Protein AF-A0A1D2UKX7-F1 (afdb_monomer_lite)

Sequence (251 aa):
TTLWQLLSDAGIQLNSANRNDVLNRYVLATAPDGYRVVFSLGEINPDYGNKASLVAYAETVNGASVSLSDTDGPLRVTAPGDVRGGRYVSMLDRLEVRSSGSTLAGIGGGVSPTFSVSGAVERPVTLDLAALQAMPAVTQDVNGSIYTGVSLWTLLNTEAGIKTDPATTHNPMLSMYAVATGSDGYKTVVTLGEIHPNFGNKPAMIAYSVNGELLDRNGMARLVMPGDVRNGRFVSNLVGIEVMQAAGPTP

pLDDT: mean 95.88, std 5.9, range [57.62, 98.94]

Radius of gyration: 18.14 Å; chains: 1; bounding box: 44×41×51 Å

Foldseek 3Di:
DFPLVVVVVVPDDADPVADPQLQQKWKWWAAPVGAIFIDRSQCCPCQWVVFRWDWDQWDADPNDTDGDDPQQPRTKTAGPPWLDGSRIHRNTDDIDMDGNPDPDAAQQDWAAQWAWEEAQFPATDIDGLVNFVVDDWDWDDAPNKIFIGAFPLCCGCPVRNGHFDVPRHDVQQSQKWKWWAANNRHIGIDRSQCCPCRTVVFRKGWTQDIPPHGPPRQHRTWIAGHNINNRSRTHGNTHYMHMDGDDGDDD

Structure (mmCIF, N/CA/C/O backbone):
data_AF-A0A1D2UKX7-F1
#
_entry.id   AF-A0A1D2UKX7-F1
#
loop_
_atom_site.group_PDB
_atom_site.id
_atom_site.type_symbol
_atom_site.label_atom_id
_atom_site.label_alt_id
_atom_site.label_comp_id
_atom_site.label_asym_id
_atom_site.label_entity_id
_atom_site.label_seq_id
_atom_site.pdbx_PDB_ins_code
_atom_site.Cartn_x
_atom_site.Cartn_y
_atom_site.Cartn_z
_atom_site.occupancy
_atom_site.B_iso_or_equiv
_atom_site.auth_seq_id
_atom_site.auth_comp_id
_atom_site.auth_asym_id
_atom_site.auth_atom_id
_atom_site.pdbx_PDB_model_num
ATOM 1 N N . THR A 1 1 ? 5.964 1.720 -21.452 1.00 93.81 1 THR A N 1
ATOM 2 C CA . THR A 1 1 ? 4.513 1.669 -21.140 1.00 93.81 1 THR A CA 1
ATOM 3 C C . THR A 1 1 ? 4.324 1.735 -19.632 1.00 93.81 1 THR A C 1
ATOM 5 O O . THR A 1 1 ? 5.287 1.440 -18.924 1.00 93.81 1 THR A O 1
ATOM 8 N N . THR A 1 2 ? 3.158 2.137 -19.111 1.00 97.50 2 THR A N 1
ATOM 9 C CA . THR A 1 2 ? 2.919 2.026 -17.660 1.00 97.50 2 THR A CA 1
ATOM 10 C C . THR A 1 2 ? 2.775 0.557 -17.279 1.00 97.50 2 THR A C 1
ATOM 12 O O . THR A 1 2 ? 2.269 -0.254 -18.056 1.00 97.50 2 THR A O 1
ATOM 15 N N . LEU A 1 3 ? 3.235 0.207 -16.081 1.00 98.00 3 LEU A N 1
ATOM 16 C CA . LEU A 1 3 ? 3.114 -1.142 -15.543 1.00 98.00 3 LEU A CA 1
ATOM 17 C C . LEU A 1 3 ? 1.638 -1.545 -15.445 1.00 98.00 3 LEU A C 1
ATOM 19 O O . LEU A 1 3 ? 1.284 -2.655 -15.819 1.00 98.00 3 LEU A O 1
ATOM 23 N N . TRP A 1 4 ? 0.763 -0.622 -15.035 1.00 98.38 4 TRP A N 1
ATOM 24 C CA . TRP A 1 4 ? -0.679 -0.864 -15.015 1.00 98.38 4 TRP A CA 1
ATOM 25 C C . TRP A 1 4 ? -1.252 -1.194 -16.395 1.00 98.38 4 TRP A C 1
ATOM 27 O O . TRP A 1 4 ? -1.975 -2.181 -16.522 1.00 98.38 4 TRP A O 1
ATOM 37 N N . GLN A 1 5 ? -0.930 -0.395 -17.420 1.00 98.12 5 GLN A N 1
ATOM 38 C CA . GLN A 1 5 ? -1.439 -0.621 -18.774 1.00 98.12 5 GLN A CA 1
ATOM 39 C C . GLN A 1 5 ? -0.970 -1.975 -19.303 1.00 98.12 5 GLN A C 1
ATOM 41 O O . GLN A 1 5 ? -1.790 -2.764 -19.755 1.00 98.12 5 GLN A O 1
ATOM 46 N N . LEU A 1 6 ? 0.324 -2.281 -19.151 1.00 98.19 6 LEU A N 1
ATOM 47 C CA . LEU A 1 6 ? 0.892 -3.559 -19.577 1.00 98.19 6 LEU A CA 1
ATOM 48 C C . LEU A 1 6 ? 0.168 -4.755 -18.946 1.00 98.19 6 LEU A C 1
ATOM 50 O O . LEU A 1 6 ? -0.183 -5.703 -19.641 1.00 98.19 6 LEU A O 1
ATOM 54 N N . LEU A 1 7 ? -0.056 -4.716 -17.630 1.00 98.31 7 LEU A N 1
ATOM 55 C CA . LEU A 1 7 ? -0.733 -5.801 -16.921 1.00 98.31 7 LEU A CA 1
ATOM 56 C C . LEU A 1 7 ? -2.213 -5.894 -17.304 1.00 98.31 7 LEU A C 1
ATOM 58 O O . LEU A 1 7 ? -2.739 -6.997 -17.431 1.00 98.31 7 LEU A O 1
ATOM 62 N N . SER A 1 8 ? -2.875 -4.753 -17.498 1.00 97.81 8 SER A N 1
ATOM 63 C CA . SER A 1 8 ? -4.277 -4.695 -17.924 1.00 97.81 8 SER A CA 1
ATOM 64 C C . SER A 1 8 ? -4.461 -5.319 -19.305 1.00 97.81 8 SER A C 1
ATOM 66 O O . SER A 1 8 ? -5.342 -6.161 -19.471 1.00 97.81 8 SER A O 1
ATOM 68 N N . ASP A 1 9 ? -3.585 -4.983 -20.254 1.00 98.19 9 ASP A N 1
ATOM 69 C CA . ASP A 1 9 ? -3.582 -5.550 -21.607 1.00 98.19 9 ASP A CA 1
ATOM 70 C C . ASP A 1 9 ? -3.291 -7.057 -21.596 1.00 98.19 9 ASP A C 1
ATOM 72 O O . ASP A 1 9 ? -3.847 -7.806 -22.397 1.00 98.19 9 ASP A O 1
ATOM 76 N N . ALA A 1 10 ? -2.471 -7.523 -20.648 1.00 97.62 10 ALA A N 1
ATOM 77 C CA . ALA A 1 10 ? -2.200 -8.943 -20.431 1.00 97.62 10 ALA A CA 1
ATOM 78 C C . ALA A 1 10 ? -3.362 -9.709 -19.759 1.00 97.62 10 ALA A C 1
ATOM 80 O O . ALA A 1 10 ? -3.295 -10.932 -19.635 1.00 97.62 10 ALA A O 1
ATOM 81 N N . GLY A 1 11 ? -4.427 -9.024 -19.328 1.00 97.31 11 GLY A N 1
ATOM 82 C CA . GLY A 1 11 ? -5.617 -9.642 -18.747 1.00 97.31 11 GLY A CA 1
ATOM 83 C C . GLY A 1 11 ? -5.436 -10.061 -17.288 1.00 97.31 11 GLY A C 1
ATOM 84 O O . GLY A 1 11 ? -5.376 -11.252 -16.973 1.00 97.31 11 GLY A O 1
ATOM 85 N N . ILE A 1 12 ? -5.406 -9.081 -16.377 1.00 97.31 12 ILE A N 1
ATOM 86 C CA . ILE A 1 12 ? -5.371 -9.315 -14.923 1.00 97.31 12 ILE A CA 1
ATOM 87 C C . ILE A 1 12 ? -6.522 -10.242 -14.510 1.00 97.31 12 ILE A C 1
ATOM 89 O O . ILE A 1 12 ? -7.695 -9.883 -14.597 1.00 97.31 12 ILE A O 1
ATOM 93 N N . GLN A 1 13 ? -6.180 -11.424 -14.001 1.00 96.06 13 GLN A N 1
ATOM 94 C CA . GLN A 1 13 ? -7.158 -12.375 -13.480 1.00 96.06 13 GLN A CA 1
ATOM 95 C C . GLN A 1 13 ? -7.610 -11.934 -12.087 1.00 96.06 13 GLN A C 1
ATOM 97 O O . GLN A 1 13 ? -6.768 -11.740 -11.213 1.00 96.06 13 GLN A O 1
ATOM 102 N N . LEU A 1 14 ? -8.919 -11.791 -11.869 1.00 96.44 14 LEU A N 1
ATOM 103 C CA . LEU A 1 14 ? -9.516 -11.373 -10.595 1.00 96.44 14 LEU A CA 1
ATOM 104 C C . LEU A 1 14 ? -10.503 -12.427 -10.085 1.00 96.44 14 LEU A C 1
ATOM 106 O O . LEU A 1 14 ? -11.173 -13.095 -10.868 1.00 96.44 14 LEU A O 1
ATOM 110 N N . ASN A 1 15 ? -10.617 -12.554 -8.765 1.00 94.19 15 ASN A N 1
ATOM 111 C CA . ASN A 1 15 ? -11.625 -13.386 -8.121 1.00 94.19 15 ASN A CA 1
ATOM 112 C C . ASN A 1 15 ? -12.882 -12.552 -7.839 1.00 94.19 15 ASN A C 1
ATOM 114 O O . ASN A 1 15 ? -12.868 -11.676 -6.979 1.00 94.19 15 ASN A O 1
ATOM 118 N N . SER A 1 16 ? -13.979 -12.851 -8.532 1.00 94.00 16 SER A N 1
ATOM 119 C CA . SER A 1 16 ? -15.259 -12.146 -8.391 1.00 94.00 16 SER A CA 1
ATOM 120 C C . SER A 1 16 ? -15.949 -12.356 -7.039 1.00 94.00 16 SER A C 1
ATOM 122 O O . SER A 1 16 ? -16.804 -11.553 -6.674 1.00 94.00 16 SER A O 1
ATOM 124 N N . ALA A 1 17 ? -15.562 -13.382 -6.271 1.00 91.94 17 ALA A N 1
ATOM 125 C CA . ALA A 1 17 ? -16.037 -13.574 -4.900 1.00 91.94 17 ALA A CA 1
ATOM 126 C C . ALA A 1 17 ? -15.466 -12.526 -3.927 1.00 91.94 17 ALA A C 1
ATOM 128 O O . ALA A 1 17 ? -16.051 -12.276 -2.875 1.00 91.94 17 ALA A O 1
ATOM 129 N N . ASN A 1 18 ? -14.345 -11.893 -4.283 1.00 91.31 18 ASN A N 1
ATOM 130 C CA . ASN A 1 18 ? -13.703 -10.872 -3.471 1.00 91.31 18 ASN A CA 1
ATOM 131 C C . ASN A 1 18 ? -14.091 -9.480 -3.977 1.00 91.31 18 ASN A C 1
ATOM 133 O O . ASN A 1 18 ? -13.790 -9.086 -5.108 1.00 91.31 18 ASN A O 1
ATOM 137 N N . ARG A 1 19 ? -14.715 -8.684 -3.107 1.00 91.88 19 ARG A N 1
ATOM 138 C CA . ARG A 1 19 ? -15.008 -7.278 -3.398 1.00 91.88 19 ARG A CA 1
ATOM 139 C C . ARG A 1 19 ? -13.711 -6.521 -3.703 1.00 91.88 19 ARG A C 1
ATOM 141 O O . ARG A 1 19 ? -12.808 -6.495 -2.874 1.00 91.88 19 ARG A O 1
ATOM 148 N N . ASN A 1 20 ? -13.656 -5.868 -4.866 1.00 94.31 20 ASN A N 1
ATOM 149 C CA . ASN A 1 20 ? -12.481 -5.143 -5.369 1.00 94.31 20 ASN A CA 1
ATOM 150 C C . ASN A 1 20 ? -11.179 -5.960 -5.290 1.00 94.31 20 ASN A C 1
ATOM 152 O O . ASN A 1 20 ? -10.149 -5.426 -4.885 1.00 94.31 20 ASN A O 1
ATOM 156 N N . ASP A 1 21 ? -11.202 -7.231 -5.706 1.00 97.62 21 ASP A N 1
ATOM 157 C CA . ASP A 1 21 ? -10.053 -8.149 -5.610 1.00 97.62 21 ASP A CA 1
ATOM 158 C C . ASP A 1 21 ? -8.733 -7.588 -6.165 1.00 97.62 21 ASP A C 1
ATOM 160 O O . ASP A 1 21 ? -7.659 -7.963 -5.705 1.00 97.62 21 ASP A O 1
ATOM 164 N N . VAL A 1 22 ? -8.792 -6.642 -7.109 1.00 98.31 22 VAL A N 1
ATOM 165 C CA . VAL A 1 22 ? -7.614 -5.913 -7.602 1.00 98.31 22 VAL A CA 1
ATOM 166 C C . VAL A 1 22 ? -6.805 -5.273 -6.466 1.00 98.31 22 VAL A C 1
ATOM 168 O O . VAL A 1 22 ? -5.583 -5.291 -6.504 1.00 98.31 22 VAL A O 1
ATOM 171 N N . LEU A 1 23 ? -7.449 -4.763 -5.416 1.00 98.56 23 LEU A N 1
ATOM 172 C CA . LEU A 1 23 ? -6.771 -4.148 -4.274 1.00 98.56 23 LEU A CA 1
ATOM 173 C C . LEU A 1 23 ? -6.140 -5.179 -3.333 1.00 98.56 23 LEU A C 1
ATOM 175 O O . LEU A 1 23 ? -5.223 -4.838 -2.592 1.00 98.56 23 LEU A O 1
ATOM 179 N N . ASN A 1 24 ? -6.558 -6.442 -3.414 1.00 98.19 24 ASN A N 1
ATOM 180 C CA . ASN A 1 24 ? -5.968 -7.567 -2.691 1.00 98.19 24 ASN A CA 1
ATOM 181 C C . ASN A 1 24 ? -4.838 -8.261 -3.485 1.00 98.19 24 ASN A C 1
ATOM 183 O O . ASN A 1 24 ? -4.449 -9.393 -3.181 1.00 98.19 24 ASN A O 1
ATOM 187 N N . ARG A 1 25 ? -4.317 -7.609 -4.530 1.00 98.56 25 ARG A N 1
ATOM 188 C CA . ARG A 1 25 ? -3.296 -8.158 -5.425 1.00 98.56 25 ARG A CA 1
ATOM 189 C C . ARG A 1 25 ? -2.074 -7.265 -5.532 1.00 98.56 25 ARG A C 1
ATOM 191 O O . ARG A 1 25 ? -2.132 -6.046 -5.359 1.00 98.56 25 ARG A O 1
ATOM 198 N N . TYR A 1 26 ? -0.966 -7.896 -5.880 1.00 98.69 26 TYR A N 1
ATOM 199 C CA . TYR A 1 26 ? 0.289 -7.237 -6.203 1.00 98.69 26 TYR A CA 1
ATOM 200 C C . TYR A 1 26 ? 0.886 -7.838 -7.474 1.00 98.69 26 TYR A C 1
ATOM 202 O O . TYR A 1 26 ? 0.540 -8.951 -7.870 1.00 98.69 26 TYR A O 1
ATOM 210 N N . VAL A 1 27 ? 1.787 -7.096 -8.107 1.00 98.56 27 VAL A N 1
ATOM 211 C CA . VAL A 1 27 ? 2.700 -7.614 -9.124 1.00 98.56 27 VAL A CA 1
ATOM 212 C C . VAL A 1 27 ? 4.088 -7.765 -8.509 1.00 98.56 27 VAL A C 1
ATOM 214 O O . VAL A 1 27 ? 4.586 -6.841 -7.865 1.00 98.56 27 VAL A O 1
ATOM 217 N N . LEU A 1 28 ? 4.690 -8.938 -8.685 1.00 97.94 28 LEU A N 1
ATOM 218 C CA . LEU A 1 28 ? 6.087 -9.217 -8.377 1.00 97.94 28 LEU A CA 1
ATOM 219 C C . LEU A 1 28 ? 6.916 -9.021 -9.646 1.00 97.94 28 LEU A C 1
ATOM 221 O O . LEU A 1 28 ? 6.705 -9.726 -10.631 1.00 97.94 28 LEU A O 1
ATOM 225 N N . ALA A 1 29 ? 7.856 -8.083 -9.606 1.00 97.75 29 ALA A N 1
ATOM 226 C CA . ALA A 1 29 ? 8.884 -7.913 -10.622 1.00 97.75 29 ALA A CA 1
ATOM 227 C C . ALA A 1 29 ? 10.167 -8.616 -10.174 1.00 97.75 29 ALA A C 1
ATOM 229 O O . ALA A 1 29 ? 10.598 -8.423 -9.034 1.00 97.75 29 ALA A O 1
ATOM 230 N N . THR A 1 30 ? 10.752 -9.426 -11.057 1.00 96.25 30 THR A N 1
ATOM 231 C CA . THR A 1 30 ? 11.970 -10.202 -10.781 1.00 96.25 30 THR A CA 1
ATOM 232 C C . THR A 1 30 ? 13.036 -9.947 -11.844 1.00 96.25 30 THR A C 1
ATOM 234 O O . THR A 1 30 ? 12.714 -9.699 -13.008 1.00 96.25 30 THR A O 1
ATOM 237 N N . ALA A 1 31 ? 14.293 -9.975 -11.410 1.00 95.06 31 ALA A N 1
ATOM 238 C CA . ALA A 1 31 ? 15.470 -10.006 -12.265 1.00 95.06 31 ALA A CA 1
ATOM 239 C C . ALA A 1 31 ? 16.228 -11.345 -12.108 1.00 95.06 31 ALA A C 1
ATOM 241 O O . ALA A 1 31 ? 16.111 -11.998 -11.061 1.00 95.06 31 ALA A O 1
ATOM 242 N N . PRO A 1 32 ? 17.047 -11.745 -13.100 1.00 92.81 32 PRO A N 1
ATOM 243 C CA . PRO A 1 32 ? 17.830 -12.983 -13.068 1.00 92.81 32 PRO A CA 1
ATOM 244 C C . PRO A 1 32 ? 18.799 -13.112 -11.887 1.00 92.81 32 PRO A C 1
ATOM 246 O O . PRO A 1 32 ? 19.125 -14.224 -11.478 1.00 92.81 32 PRO A O 1
ATOM 249 N N . ASP A 1 33 ? 19.256 -11.992 -11.322 1.00 90.50 33 ASP A N 1
ATOM 250 C CA . ASP A 1 33 ? 20.125 -11.952 -10.138 1.00 90.50 33 ASP A CA 1
ATOM 251 C C . ASP A 1 33 ? 19.370 -12.206 -8.816 1.00 90.50 33 ASP A C 1
ATOM 253 O O . ASP A 1 33 ? 19.960 -12.198 -7.735 1.00 90.50 33 ASP A O 1
ATOM 257 N N . GLY A 1 34 ? 18.059 -12.448 -8.893 1.00 89.31 34 GLY A N 1
ATOM 258 C CA . GLY A 1 34 ? 17.190 -12.673 -7.748 1.00 89.31 34 GLY A CA 1
ATOM 259 C C . GLY A 1 34 ? 16.644 -11.394 -7.116 1.00 89.31 34 GLY A C 1
ATOM 260 O O . GLY A 1 34 ? 15.934 -11.498 -6.111 1.00 89.31 34 GLY A O 1
ATOM 261 N N . TYR A 1 35 ? 16.917 -10.209 -7.676 1.00 93.44 35 TYR A N 1
ATOM 262 C CA . TYR A 1 35 ? 16.321 -8.962 -7.207 1.00 93.44 35 TYR A CA 1
ATOM 263 C C . TYR A 1 35 ? 14.807 -8.964 -7.414 1.00 93.44 35 TYR A C 1
ATOM 265 O O . TYR A 1 35 ? 14.303 -9.361 -8.467 1.00 93.44 35 TYR A O 1
ATOM 273 N N . ARG A 1 36 ? 14.069 -8.537 -6.385 1.00 94.19 36 ARG A N 1
ATOM 274 C CA . ARG A 1 36 ? 12.606 -8.629 -6.340 1.00 94.19 36 ARG A CA 1
ATOM 275 C C . ARG A 1 36 ? 11.995 -7.366 -5.773 1.00 94.19 36 ARG A C 1
ATOM 277 O O . ARG A 1 36 ? 12.364 -6.919 -4.688 1.00 94.19 36 ARG A O 1
ATOM 284 N N . VAL A 1 37 ? 10.995 -6.846 -6.474 1.00 97.25 37 VAL A N 1
ATOM 285 C CA . VAL A 1 37 ? 10.216 -5.689 -6.029 1.00 97.25 37 VAL A CA 1
ATOM 286 C C . VAL A 1 37 ? 8.737 -5.977 -6.227 1.00 97.25 37 VAL A C 1
ATOM 288 O O . VAL A 1 37 ? 8.327 -6.451 -7.287 1.00 97.25 37 VAL A O 1
ATOM 291 N N . VAL A 1 38 ? 7.925 -5.671 -5.217 1.00 97.94 38 VAL A N 1
ATOM 292 C CA . VAL A 1 38 ? 6.466 -5.718 -5.331 1.00 97.94 38 VAL A CA 1
ATOM 293 C C . VAL A 1 38 ? 5.873 -4.327 -5.535 1.00 97.94 38 VAL A C 1
ATOM 295 O O . VAL A 1 38 ? 6.317 -3.332 -4.956 1.00 97.94 38 VAL A O 1
ATOM 298 N N . PHE A 1 39 ? 4.814 -4.274 -6.336 1.00 98.62 39 PHE A N 1
ATOM 299 C CA . PHE A 1 39 ? 3.915 -3.128 -6.454 1.00 98.62 39 PHE A CA 1
ATOM 300 C C . PHE A 1 39 ? 2.502 -3.628 -6.180 1.00 98.62 39 PHE A C 1
ATOM 302 O O . PHE A 1 39 ? 2.084 -4.629 -6.765 1.00 98.62 39 PHE A O 1
ATOM 309 N N . SER A 1 40 ? 1.750 -2.965 -5.301 1.00 98.69 40 SER A N 1
ATOM 310 C CA . SER A 1 40 ? 0.338 -3.322 -5.150 1.00 98.69 40 SER A CA 1
ATOM 311 C C . SER A 1 40 ? -0.385 -2.888 -6.420 1.00 98.69 40 SER A C 1
ATOM 313 O O . SER A 1 40 ? -0.068 -1.837 -6.983 1.00 98.69 40 SER A O 1
ATOM 315 N N . LEU A 1 41 ? -1.364 -3.662 -6.892 1.00 98.75 41 LEU A N 1
ATOM 316 C CA . LEU A 1 41 ? -2.143 -3.202 -8.042 1.00 98.75 41 LEU A CA 1
ATOM 317 C C . LEU A 1 41 ? -2.904 -1.919 -7.690 1.00 98.75 41 LEU A C 1
ATOM 319 O O . LEU A 1 41 ? -3.060 -1.059 -8.545 1.00 98.75 41 LEU A O 1
ATOM 323 N N . GLY A 1 42 ? -3.304 -1.745 -6.427 1.00 98.50 42 GLY A N 1
ATOM 324 C CA . GLY A 1 42 ? -3.892 -0.498 -5.942 1.00 98.50 42 GLY A CA 1
ATOM 325 C C . GLY A 1 42 ? -2.958 0.715 -6.002 1.00 98.50 42 GLY A C 1
ATOM 326 O O . GLY A 1 42 ? -3.429 1.821 -6.227 1.00 98.50 42 GLY A O 1
ATOM 327 N N . GLU A 1 43 ? -1.645 0.541 -5.856 1.00 98.38 43 GLU A N 1
ATOM 328 C CA . GLU A 1 43 ? -0.675 1.635 -5.989 1.00 98.38 43 GLU A CA 1
ATOM 329 C C . GLU A 1 43 ? -0.576 2.128 -7.437 1.00 98.38 43 GLU A C 1
ATOM 331 O O . GLU A 1 43 ? -0.548 3.333 -7.676 1.00 98.38 43 GLU A O 1
ATOM 336 N N . ILE A 1 44 ? -0.527 1.210 -8.406 1.00 98.56 44 ILE A N 1
ATOM 337 C CA . ILE A 1 44 ? -0.291 1.539 -9.824 1.00 98.56 44 ILE A CA 1
ATOM 338 C C . ILE A 1 44 ? -1.579 1.768 -10.628 1.00 98.56 44 ILE A C 1
ATOM 340 O O . ILE A 1 44 ? -1.521 2.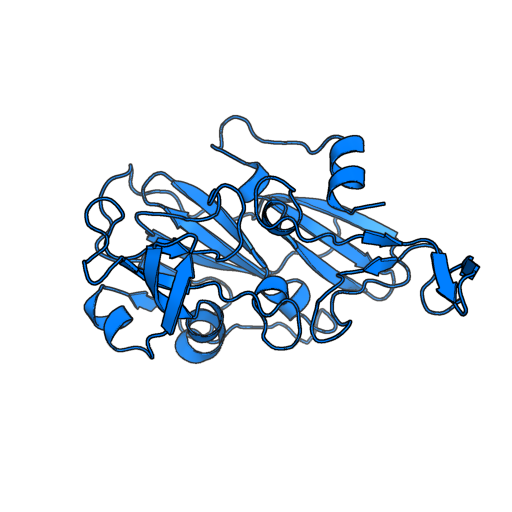285 -11.740 1.00 98.56 44 ILE A O 1
ATOM 344 N N . ASN A 1 45 ? -2.740 1.392 -10.091 1.00 98.50 45 ASN A N 1
ATOM 345 C CA . ASN A 1 45 ? -4.030 1.560 -10.755 1.00 98.50 45 ASN A CA 1
ATOM 346 C C . ASN A 1 45 ? -4.446 3.052 -10.811 1.00 98.50 45 ASN A C 1
ATOM 348 O O . ASN A 1 45 ? -4.452 3.711 -9.764 1.00 98.50 45 ASN A O 1
ATOM 352 N N . PRO A 1 46 ? -4.843 3.578 -11.991 1.00 97.88 46 PRO A N 1
ATOM 353 C CA . PRO A 1 46 ? -5.289 4.960 -12.183 1.00 97.88 46 PRO A CA 1
ATOM 354 C C . PRO A 1 46 ? -6.479 5.401 -11.328 1.00 97.88 46 PRO A C 1
ATOM 356 O O . PRO A 1 46 ? -6.608 6.583 -11.026 1.00 97.88 46 PRO A O 1
ATOM 359 N N . ASP A 1 47 ? -7.333 4.468 -10.911 1.00 97.81 47 ASP A N 1
ATOM 360 C CA . ASP A 1 47 ? -8.479 4.749 -10.043 1.00 97.81 47 ASP A CA 1
ATOM 361 C C . ASP A 1 47 ? -8.091 4.899 -8.561 1.00 97.81 47 ASP A C 1
ATOM 363 O O . ASP A 1 47 ? -8.918 5.301 -7.737 1.00 97.81 47 ASP A O 1
ATOM 367 N N . TYR A 1 48 ? -6.848 4.578 -8.198 1.00 97.94 48 TYR A N 1
ATOM 368 C CA . TYR A 1 48 ? -6.372 4.540 -6.816 1.00 97.94 48 TYR A CA 1
ATOM 369 C C . TYR A 1 48 ? -5.063 5.318 -6.669 1.00 97.94 48 TYR A C 1
ATOM 371 O O . TYR A 1 48 ? -5.084 6.538 -6.811 1.00 97.94 48 TYR A O 1
ATOM 379 N N . GLY A 1 49 ? -3.938 4.665 -6.367 1.00 97.25 49 GLY A N 1
ATOM 380 C CA . GLY A 1 49 ? -2.668 5.347 -6.116 1.00 97.25 49 GLY A CA 1
ATOM 381 C C . GLY A 1 49 ? -2.087 6.051 -7.345 1.00 97.25 49 GLY A C 1
ATOM 382 O O . GLY A 1 49 ? -1.258 6.950 -7.178 1.00 97.25 49 GLY A O 1
ATOM 383 N N . ASN A 1 50 ? -2.520 5.650 -8.552 1.00 97.31 50 ASN A N 1
ATOM 384 C CA . ASN A 1 50 ? -2.119 6.191 -9.853 1.00 97.31 50 ASN A CA 1
ATOM 385 C C . ASN A 1 50 ? -0.600 6.419 -9.979 1.00 97.31 50 ASN A C 1
ATOM 387 O O . ASN A 1 50 ? -0.131 7.369 -10.613 1.00 97.31 50 ASN A O 1
ATOM 391 N N . LYS A 1 51 ? 0.205 5.567 -9.333 1.00 96.50 51 LYS A N 1
ATOM 392 C CA . LYS A 1 51 ? 1.658 5.627 -9.434 1.00 96.50 51 LYS A CA 1
ATOM 393 C C . LYS A 1 51 ? 2.038 5.170 -10.833 1.00 96.50 51 LYS A C 1
ATOM 395 O O . LYS A 1 51 ? 1.873 4.002 -11.180 1.00 96.50 51 LYS A O 1
ATOM 400 N N . ALA A 1 52 ? 2.590 6.086 -11.620 1.00 95.25 52 ALA A N 1
ATOM 401 C CA . ALA A 1 52 ? 3.008 5.837 -12.995 1.00 95.25 52 ALA A CA 1
ATOM 402 C C . ALA A 1 52 ? 4.308 5.011 -13.085 1.00 95.25 52 ALA A C 1
ATOM 404 O O . ALA A 1 52 ? 5.228 5.372 -13.817 1.00 95.25 52 ALA A O 1
ATOM 405 N N . SER A 1 53 ? 4.407 3.909 -12.333 1.00 97.81 53 SER A N 1
ATOM 406 C CA . SER A 1 53 ? 5.477 2.927 -12.508 1.00 97.81 53 SER A CA 1
ATOM 407 C C . SER A 1 53 ? 5.439 2.389 -13.937 1.00 97.81 53 SER A C 1
ATOM 409 O O . SER A 1 53 ? 4.366 2.200 -14.515 1.00 97.81 53 SER A O 1
ATOM 411 N N . LEU A 1 54 ? 6.609 2.161 -14.523 1.00 97.31 54 LEU A N 1
ATOM 412 C CA . LEU A 1 54 ? 6.788 1.860 -15.940 1.00 97.31 54 LEU A CA 1
ATOM 413 C C . LEU A 1 54 ? 7.487 0.520 -16.127 1.00 97.31 54 LEU A C 1
ATOM 415 O O . LEU A 1 54 ? 8.307 0.130 -15.301 1.00 97.31 54 LEU A O 1
ATOM 419 N N . VAL A 1 55 ? 7.240 -0.101 -17.278 1.00 98.00 55 VAL A N 1
ATOM 420 C CA . VAL A 1 55 ? 8.227 -0.972 -17.921 1.00 98.00 55 VAL A CA 1
ATOM 421 C C . VAL A 1 55 ? 8.891 -0.152 -19.023 1.00 98.00 55 VAL A C 1
ATOM 423 O O . VAL A 1 55 ? 8.243 0.234 -20.009 1.00 98.00 55 VAL A O 1
ATOM 426 N N . ALA A 1 56 ? 10.157 0.186 -18.793 1.00 97.25 56 ALA A N 1
ATOM 427 C CA . ALA A 1 56 ? 10.996 0.978 -19.678 1.00 97.25 56 ALA A CA 1
ATOM 428 C C . ALA A 1 56 ? 11.844 0.062 -20.568 1.00 97.25 56 ALA A C 1
ATOM 430 O O . ALA A 1 56 ? 12.358 -0.944 -20.093 1.00 97.25 56 ALA A O 1
ATOM 431 N N . TYR A 1 57 ? 11.992 0.441 -21.838 1.00 96.38 57 TYR A N 1
ATOM 432 C CA . TYR A 1 57 ? 12.910 -0.172 -22.814 1.00 96.38 57 TYR A CA 1
ATOM 433 C C . TYR A 1 57 ? 13.917 0.846 -23.381 1.00 96.38 57 TYR A C 1
ATOM 435 O O . TYR A 1 57 ? 14.816 0.503 -24.142 1.00 96.38 57 TYR A O 1
ATOM 443 N N . ALA A 1 58 ? 13.739 2.120 -23.033 1.00 95.94 58 ALA A N 1
ATOM 444 C CA . ALA A 1 58 ? 14.550 3.241 -23.469 1.00 95.94 58 ALA A CA 1
ATOM 445 C C . ALA A 1 58 ? 14.487 4.348 -22.409 1.00 95.94 58 ALA A C 1
ATOM 447 O O . ALA A 1 58 ? 13.536 4.412 -21.620 1.00 95.94 58 ALA A O 1
ATOM 448 N N . GLU A 1 59 ? 15.473 5.233 -22.421 1.00 94.00 59 GLU A N 1
ATOM 449 C CA . GLU A 1 59 ? 15.534 6.437 -21.599 1.00 94.00 59 GLU A CA 1
ATOM 450 C C . GLU A 1 59 ? 15.852 7.669 -22.449 1.00 94.00 59 GLU A C 1
ATOM 452 O O . GLU A 1 59 ? 16.306 7.564 -23.589 1.00 94.00 59 GLU A O 1
ATOM 457 N N . THR A 1 60 ? 15.559 8.854 -21.915 1.00 93.56 60 THR A N 1
ATOM 458 C CA . THR A 1 60 ? 15.858 10.111 -22.605 1.00 93.56 60 THR A CA 1
ATOM 459 C C . THR A 1 60 ? 17.206 10.636 -22.138 1.00 93.56 60 THR A C 1
ATOM 461 O O . THR A 1 60 ? 17.340 11.068 -20.995 1.00 93.56 60 THR A O 1
ATOM 464 N N . VAL A 1 61 ? 18.181 10.672 -23.042 1.00 93.50 61 VAL A N 1
ATOM 465 C CA . VAL A 1 61 ? 19.511 11.243 -22.809 1.00 93.50 61 VAL A CA 1
ATOM 466 C C . VAL A 1 61 ? 19.713 12.390 -23.788 1.00 93.50 61 VAL A C 1
ATOM 468 O O . VAL A 1 61 ? 19.577 12.219 -24.996 1.00 93.50 61 VAL A O 1
ATOM 471 N N . ASN A 1 62 ? 20.002 13.587 -23.270 1.00 93.38 62 ASN A N 1
ATOM 472 C CA . ASN A 1 62 ? 20.180 14.804 -24.074 1.00 93.38 62 ASN A CA 1
ATOM 473 C C . 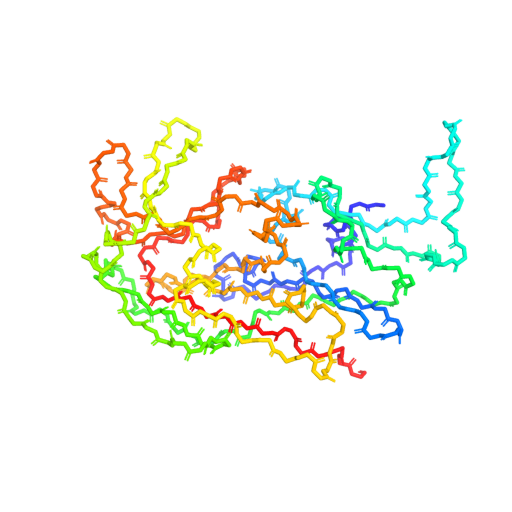ASN A 1 62 ? 19.016 15.077 -25.053 1.00 93.38 62 ASN A C 1
ATOM 475 O O . ASN A 1 62 ? 19.227 15.513 -26.181 1.00 93.38 62 ASN A O 1
ATOM 479 N N . GLY A 1 63 ? 17.780 14.794 -24.629 1.00 93.69 63 GLY A N 1
ATOM 480 C CA . GLY A 1 63 ? 16.571 14.998 -25.437 1.00 93.69 63 GLY A CA 1
ATOM 481 C C . GLY A 1 63 ? 16.305 13.926 -26.501 1.00 93.69 63 GLY A C 1
ATOM 482 O O . GLY A 1 63 ? 15.261 13.976 -27.146 1.00 93.69 63 GLY A O 1
ATOM 483 N N . ALA A 1 64 ? 17.192 12.941 -26.663 1.00 94.75 64 ALA A N 1
ATOM 484 C CA . ALA A 1 64 ? 16.999 11.805 -27.557 1.00 94.75 64 ALA A CA 1
ATOM 485 C C . ALA A 1 64 ? 16.575 10.556 -26.776 1.00 94.75 64 ALA A C 1
ATOM 487 O O . ALA A 1 64 ? 17.074 10.305 -25.680 1.00 94.75 64 ALA A O 1
ATOM 488 N N . SER A 1 65 ? 15.673 9.758 -27.352 1.00 96.31 65 SER A N 1
ATOM 489 C CA . SER A 1 65 ? 15.356 8.429 -26.823 1.00 96.31 65 SER A CA 1
ATOM 490 C C . SER A 1 65 ? 16.457 7.455 -27.234 1.00 96.31 65 SER A C 1
ATOM 492 O O . SER A 1 65 ? 16.717 7.277 -28.424 1.00 96.31 65 SER A O 1
ATOM 494 N N . VAL A 1 66 ? 17.106 6.849 -26.247 1.00 96.75 66 VAL A N 1
ATOM 495 C CA . VAL A 1 66 ? 18.166 5.854 -26.421 1.00 96.75 66 VAL A CA 1
ATOM 496 C C . VAL A 1 66 ? 17.783 4.574 -25.691 1.00 96.75 66 VAL A C 1
ATOM 498 O O . VAL A 1 66 ? 17.056 4.622 -24.699 1.00 96.75 66 VAL A O 1
ATOM 501 N N . SER A 1 67 ? 18.252 3.426 -26.176 1.00 97.06 67 SER A N 1
ATOM 502 C CA . SER A 1 67 ? 18.096 2.160 -25.453 1.00 97.06 67 SER A CA 1
ATOM 503 C C . SER A 1 67 ? 18.689 2.259 -24.050 1.00 97.06 67 SER A C 1
ATOM 505 O O . SER A 1 67 ? 19.631 3.018 -23.819 1.00 97.06 67 SER A O 1
ATOM 507 N N . LEU A 1 68 ? 18.144 1.471 -23.125 1.00 96.81 68 LEU A N 1
ATOM 508 C CA . LEU A 1 68 ? 18.737 1.318 -21.799 1.00 96.81 68 LEU A CA 1
ATOM 509 C C . LEU A 1 68 ? 20.171 0.774 -21.898 1.00 96.81 68 LEU A C 1
ATOM 511 O O . LEU A 1 68 ? 20.527 0.096 -22.864 1.00 96.81 68 LEU A O 1
ATOM 515 N N . SER A 1 69 ? 20.984 1.086 -20.889 1.00 95.56 69 SER A N 1
ATOM 516 C CA . SER A 1 69 ? 22.364 0.607 -20.797 1.00 95.56 69 SER A CA 1
ATOM 517 C C . SER A 1 69 ? 22.449 -0.922 -20.705 1.00 95.56 69 SER A C 1
ATOM 519 O O . SER A 1 69 ? 21.514 -1.578 -20.244 1.00 95.56 69 SER A O 1
ATOM 521 N N . ASP A 1 70 ? 23.611 -1.490 -21.040 1.00 95.25 70 ASP A N 1
ATOM 522 C CA . ASP A 1 70 ? 23.862 -2.932 -20.893 1.00 95.25 70 ASP A CA 1
ATOM 523 C C . ASP A 1 70 ? 23.698 -3.424 -19.447 1.00 95.25 70 ASP A C 1
ATOM 525 O O . ASP A 1 70 ? 23.384 -4.587 -19.237 1.00 95.25 70 ASP A O 1
ATOM 529 N N . THR A 1 71 ? 23.871 -2.556 -18.445 1.00 94.50 71 THR A N 1
ATOM 530 C CA . THR A 1 71 ? 23.619 -2.880 -17.029 1.00 94.50 71 THR A CA 1
ATOM 531 C C . THR A 1 71 ? 22.125 -2.972 -16.723 1.00 94.50 71 THR A C 1
ATOM 533 O O . THR A 1 71 ? 21.697 -3.794 -15.916 1.00 94.50 71 THR A O 1
ATOM 536 N N . ASP A 1 72 ? 21.318 -2.121 -17.356 1.00 95.31 72 ASP A N 1
ATOM 537 C CA . ASP A 1 72 ? 19.871 -2.085 -17.157 1.00 95.31 72 ASP A CA 1
ATOM 538 C C . ASP A 1 72 ? 19.126 -3.138 -17.975 1.00 95.31 72 ASP A C 1
ATOM 540 O O . ASP A 1 72 ? 18.012 -3.519 -17.611 1.00 95.31 72 ASP A O 1
ATOM 544 N N . GLY A 1 73 ? 19.745 -3.625 -19.048 1.00 96.25 73 GLY A N 1
ATOM 545 C CA . GLY A 1 73 ? 19.175 -4.636 -19.920 1.00 96.25 73 GLY A CA 1
ATOM 546 C C . GLY A 1 73 ? 18.059 -4.107 -20.823 1.00 96.25 73 GLY A C 1
ATOM 547 O O . GLY A 1 73 ? 17.750 -2.916 -20.836 1.00 96.25 73 GLY A O 1
ATOM 548 N N . PRO A 1 74 ? 17.416 -4.995 -21.598 1.00 96.88 74 PRO A N 1
ATOM 549 C CA . PRO A 1 74 ? 16.421 -4.595 -22.593 1.00 96.88 74 PRO A CA 1
ATOM 550 C C . PRO A 1 74 ? 15.127 -4.053 -21.975 1.00 96.88 74 PRO A C 1
ATOM 552 O O . PRO A 1 74 ? 14.395 -3.316 -22.635 1.00 96.88 74 PRO A O 1
ATOM 555 N N . LEU A 1 75 ? 14.824 -4.434 -20.731 1.00 98.12 75 LEU A N 1
ATOM 556 C CA . LEU A 1 75 ? 13.639 -4.011 -19.998 1.00 98.12 75 LEU A CA 1
ATOM 557 C C . LEU A 1 75 ? 13.992 -3.734 -18.539 1.00 98.12 75 LEU A C 1
ATOM 559 O O . LEU A 1 75 ? 14.717 -4.499 -17.905 1.00 98.12 75 LEU A O 1
ATOM 563 N N . ARG A 1 76 ? 13.400 -2.674 -17.989 1.00 97.88 76 ARG A N 1
ATOM 564 C CA . ARG A 1 76 ? 13.518 -2.314 -16.576 1.00 97.88 76 ARG A CA 1
ATOM 565 C C . ARG A 1 76 ? 12.173 -1.876 -16.012 1.00 97.88 76 ARG A C 1
ATOM 567 O O . ARG A 1 76 ? 11.511 -1.016 -16.598 1.00 97.88 76 ARG A O 1
ATOM 574 N N . VAL A 1 77 ? 11.781 -2.392 -14.844 1.00 97.94 77 VAL A N 1
ATOM 575 C CA . VAL A 1 77 ? 10.717 -1.729 -14.065 1.00 97.94 77 VAL A CA 1
ATOM 576 C C . VAL A 1 77 ? 11.290 -0.465 -13.447 1.00 97.94 77 VAL A C 1
ATOM 578 O O . VAL A 1 77 ? 12.376 -0.493 -12.882 1.00 97.94 77 VAL A O 1
ATOM 581 N N . THR A 1 78 ? 10.581 0.652 -13.538 1.00 96.25 78 THR A N 1
ATOM 582 C CA . THR A 1 78 ? 10.982 1.929 -12.933 1.00 96.25 78 THR A CA 1
ATOM 583 C C . THR A 1 78 ? 9.809 2.519 -12.161 1.00 96.25 78 THR A C 1
ATOM 585 O O . THR A 1 78 ? 8.664 2.402 -12.591 1.00 96.25 78 THR A O 1
ATOM 588 N N . ALA A 1 79 ? 10.091 3.171 -11.035 1.00 96.75 79 ALA A N 1
ATOM 589 C CA . ALA A 1 79 ? 9.103 3.808 -10.166 1.00 96.75 79 ALA A CA 1
ATOM 590 C C . ALA A 1 79 ? 9.377 5.323 -10.064 1.00 96.75 79 ALA A C 1
ATOM 592 O O . ALA A 1 79 ? 10.022 5.769 -9.113 1.00 96.75 79 ALA A O 1
ATOM 593 N N . PRO A 1 80 ? 8.938 6.133 -11.048 1.00 95.00 80 PRO A N 1
ATOM 594 C CA . PRO A 1 80 ? 9.191 7.571 -11.048 1.00 95.00 80 PRO A CA 1
ATOM 595 C C . PRO A 1 80 ? 8.658 8.256 -9.787 1.00 95.00 80 PRO A C 1
ATOM 597 O O . PRO A 1 80 ? 7.550 7.965 -9.341 1.00 95.00 80 PRO A O 1
ATOM 600 N N . GLY A 1 81 ? 9.433 9.189 -9.234 1.00 94.12 81 GLY A N 1
ATOM 601 C CA . GLY A 1 81 ? 9.077 9.930 -8.020 1.00 94.12 81 GLY A CA 1
ATOM 602 C C . GLY A 1 81 ? 9.459 9.243 -6.706 1.00 94.12 81 GLY A C 1
ATOM 603 O O . GLY A 1 81 ? 9.253 9.836 -5.652 1.00 94.12 81 GLY A O 1
ATOM 604 N N . ASP A 1 82 ? 10.027 8.034 -6.742 1.00 96.75 82 ASP A N 1
ATOM 605 C CA . ASP A 1 82 ? 10.673 7.465 -5.557 1.00 96.75 82 ASP A CA 1
ATOM 606 C C . ASP A 1 82 ? 11.920 8.274 -5.166 1.00 96.75 82 ASP A C 1
ATOM 608 O O . ASP A 1 82 ? 12.669 8.743 -6.023 1.00 96.75 82 ASP A O 1
ATOM 612 N N . VAL A 1 83 ? 12.175 8.387 -3.859 1.00 97.00 83 VAL A N 1
ATOM 613 C CA . VAL A 1 83 ? 13.321 9.137 -3.308 1.00 97.00 83 VAL A CA 1
ATOM 614 C C . VAL A 1 83 ? 14.660 8.522 -3.732 1.00 97.00 83 VAL A C 1
ATOM 616 O O . VAL A 1 83 ? 15.635 9.235 -3.968 1.00 97.00 83 VAL A O 1
ATOM 619 N N . ARG A 1 84 ? 14.723 7.191 -3.838 1.00 94.69 84 ARG A N 1
ATOM 620 C CA . ARG A 1 84 ? 15.868 6.440 -4.366 1.00 94.69 84 ARG A CA 1
ATOM 621 C C . ARG A 1 84 ? 15.387 5.405 -5.374 1.00 94.69 84 ARG A C 1
ATOM 623 O O . ARG A 1 84 ? 14.342 4.791 -5.178 1.00 94.69 84 ARG A O 1
ATOM 630 N N . GLY A 1 85 ? 16.210 5.117 -6.382 1.00 90.75 85 GLY A N 1
ATOM 631 C CA . GLY A 1 85 ? 15.925 4.133 -7.438 1.00 90.75 85 GLY A CA 1
ATOM 632 C C . GLY A 1 85 ? 15.947 2.660 -7.005 1.00 90.75 85 GLY A C 1
ATOM 633 O O . GLY A 1 85 ? 16.208 1.794 -7.827 1.00 90.75 85 GLY A O 1
ATOM 634 N N . GLY A 1 86 ? 15.703 2.344 -5.727 1.00 90.81 86 GLY A N 1
ATOM 635 C CA . GLY A 1 86 ? 15.735 0.959 -5.242 1.00 90.81 86 GLY A CA 1
ATOM 636 C C . GLY A 1 86 ? 14.592 0.106 -5.789 1.00 90.81 86 GLY A C 1
ATOM 637 O O . GLY A 1 86 ? 14.746 -1.097 -5.940 1.00 90.81 86 GLY A O 1
ATOM 638 N N . ARG A 1 87 ? 13.457 0.703 -6.159 1.00 95.81 87 ARG A N 1
ATOM 639 C CA . ARG A 1 87 ? 12.324 -0.026 -6.756 1.00 95.81 87 ARG A CA 1
ATOM 640 C C . ARG A 1 87 ? 12.486 -0.263 -8.258 1.00 95.81 87 ARG A C 1
ATOM 642 O O . ARG A 1 87 ? 11.507 -0.561 -8.939 1.00 95.81 87 ARG A O 1
ATOM 649 N N . TYR A 1 88 ? 13.699 -0.092 -8.785 1.00 95.31 88 TYR A N 1
ATOM 650 C CA . TYR A 1 88 ? 13.998 -0.354 -10.183 1.00 95.31 88 TYR A CA 1
ATOM 651 C C . TYR A 1 88 ? 14.482 -1.793 -10.326 1.00 95.31 88 TYR A C 1
ATOM 653 O O . TYR A 1 88 ? 15.339 -2.236 -9.567 1.00 95.31 88 TYR A O 1
ATOM 661 N N . VAL A 1 89 ? 13.916 -2.524 -11.281 1.00 96.88 89 VAL A N 1
ATOM 662 C CA . VAL A 1 89 ? 14.280 -3.922 -11.547 1.00 96.88 89 VAL A CA 1
ATOM 663 C C . VAL A 1 89 ? 14.914 -3.968 -12.922 1.00 96.88 89 VAL A C 1
ATOM 665 O O . VAL A 1 89 ? 14.202 -4.071 -13.921 1.00 96.88 89 VAL A O 1
ATOM 668 N N . SER A 1 90 ? 16.228 -3.759 -12.958 1.00 97.06 90 SER A N 1
ATOM 669 C CA . SER A 1 90 ? 17.064 -3.897 -14.153 1.00 97.06 90 SER A CA 1
ATOM 670 C C . SER A 1 90 ? 17.113 -5.358 -14.592 1.00 97.06 90 SER A C 1
ATOM 672 O O . SER A 1 90 ? 16.917 -6.250 -13.771 1.00 97.06 90 SER A O 1
ATOM 674 N N . MET A 1 91 ? 17.353 -5.606 -15.879 1.00 97.50 91 MET A N 1
ATOM 675 C CA . MET A 1 91 ? 17.299 -6.945 -16.471 1.00 97.50 91 MET A CA 1
ATOM 676 C C . MET A 1 91 ? 15.961 -7.643 -16.195 1.00 97.50 91 MET A C 1
ATOM 678 O O . MET A 1 91 ? 15.933 -8.835 -15.910 1.00 97.50 91 MET A O 1
ATOM 682 N N . LEU A 1 92 ? 14.848 -6.903 -16.245 1.00 97.75 92 LEU A N 1
ATOM 683 C CA . LEU A 1 92 ? 13.523 -7.444 -15.946 1.00 97.75 92 LEU A CA 1
ATOM 684 C C . LEU A 1 92 ? 13.236 -8.668 -16.824 1.00 97.75 92 LEU A C 1
ATOM 686 O O . LEU A 1 92 ? 13.131 -8.536 -18.045 1.00 97.75 92 LEU A O 1
ATOM 690 N N . ASP A 1 93 ? 13.043 -9.829 -16.201 1.00 95.06 93 ASP A N 1
ATOM 691 C CA . ASP A 1 93 ? 12.726 -11.075 -16.907 1.00 95.06 93 ASP A CA 1
ATOM 692 C C . ASP A 1 93 ? 11.290 -11.552 -16.652 1.00 95.06 93 ASP A C 1
ATOM 694 O O . ASP A 1 93 ? 10.722 -12.278 -17.471 1.00 95.06 93 ASP A O 1
ATOM 698 N N . ARG A 1 94 ? 10.675 -11.123 -15.539 1.00 96.00 94 ARG A N 1
ATOM 699 C CA . ARG A 1 94 ? 9.377 -11.641 -15.103 1.00 96.00 94 ARG A CA 1
ATOM 700 C C . ARG A 1 94 ? 8.531 -10.613 -14.366 1.00 96.00 94 ARG A C 1
ATOM 702 O O . ARG A 1 94 ? 9.004 -9.894 -13.484 1.00 96.00 94 ARG A O 1
ATOM 709 N N . LEU A 1 95 ? 7.240 -10.621 -14.695 1.00 97.94 95 LEU A N 1
ATOM 710 C CA . LEU A 1 95 ? 6.173 -9.941 -13.967 1.00 97.94 95 LEU A CA 1
ATOM 711 C C . LEU A 1 95 ? 5.082 -10.958 -13.631 1.00 97.94 95 LEU A C 1
ATOM 713 O O . LEU A 1 95 ? 4.520 -11.578 -14.530 1.00 97.94 95 LEU A O 1
ATOM 717 N N . GLU A 1 96 ? 4.755 -11.108 -12.351 1.00 97.50 96 GLU A N 1
ATOM 718 C CA . GLU A 1 96 ? 3.725 -12.044 -11.888 1.00 97.50 96 GLU A CA 1
ATOM 719 C C . GLU A 1 96 ? 2.677 -11.326 -11.047 1.00 97.50 96 GLU A C 1
ATOM 721 O O . GLU A 1 96 ? 2.991 -10.781 -9.989 1.00 97.50 96 GLU A O 1
ATOM 726 N N . VAL A 1 97 ? 1.415 -11.356 -11.479 1.00 98.19 97 VAL A N 1
ATOM 727 C CA . VAL A 1 97 ? 0.298 -10.855 -10.670 1.00 98.19 97 VAL A CA 1
ATOM 728 C C . VAL A 1 97 ? -0.182 -11.950 -9.728 1.00 98.19 97 VAL A C 1
ATOM 730 O O . VAL A 1 97 ? -0.568 -13.033 -10.164 1.00 98.19 97 VAL A O 1
ATOM 733 N N . ARG A 1 98 ? -0.203 -11.658 -8.429 1.00 97.38 98 ARG A N 1
ATOM 734 C CA . ARG A 1 98 ? -0.526 -12.620 -7.372 1.00 97.38 98 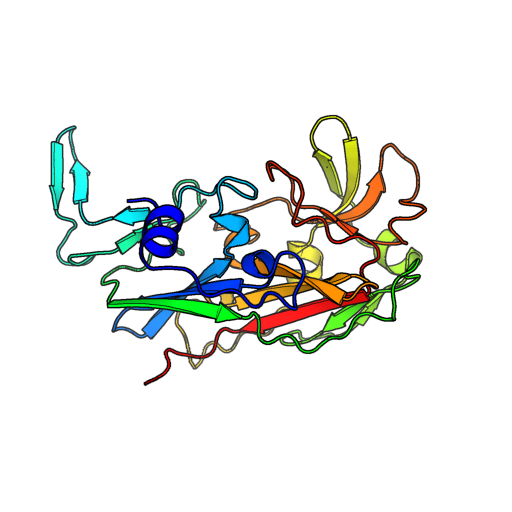ARG A CA 1
ATOM 735 C C . ARG A 1 98 ? -1.541 -12.044 -6.393 1.00 97.38 98 ARG A C 1
ATOM 737 O O . ARG A 1 98 ? -1.601 -10.833 -6.175 1.00 97.38 98 ARG A O 1
ATOM 744 N N . SER A 1 99 ? -2.337 -12.921 -5.786 1.00 96.69 99 SER A N 1
ATOM 745 C CA . SER A 1 99 ? -3.105 -12.574 -4.587 1.00 96.69 99 SER A CA 1
ATOM 746 C C . SER A 1 99 ? -2.162 -12.310 -3.418 1.00 96.69 99 SER A C 1
ATOM 748 O O . SER A 1 99 ? -1.102 -12.930 -3.336 1.00 96.69 99 SER A O 1
ATOM 750 N N . SER A 1 100 ? -2.591 -11.483 -2.467 1.00 96.88 100 SER A N 1
ATOM 751 C CA . SER A 1 100 ? -1.853 -11.232 -1.225 1.00 96.88 100 SER A CA 1
ATOM 752 C C . SER A 1 100 ? -1.546 -12.496 -0.412 1.00 96.88 100 SER A C 1
ATOM 754 O O . SER A 1 100 ? -0.603 -12.503 0.362 1.00 96.88 100 SER A O 1
ATOM 756 N N . GLY A 1 101 ? -2.340 -13.562 -0.557 1.00 96.12 101 GLY A N 1
ATOM 757 C CA . GLY A 1 101 ? -2.183 -14.795 0.222 1.00 96.12 101 GLY A CA 1
ATOM 758 C C . GLY A 1 101 ? -2.620 -14.677 1.688 1.00 96.12 101 GLY A C 1
ATOM 759 O O . GLY A 1 101 ? -2.553 -15.664 2.412 1.00 96.12 101 GLY A O 1
ATOM 760 N N . SER A 1 102 ? -3.089 -13.504 2.124 1.00 96.94 102 SER A N 1
ATOM 761 C CA . SER A 1 102 ? -3.637 -13.292 3.466 1.00 96.94 102 SER A CA 1
ATOM 762 C C . SER A 1 102 ? -4.915 -14.108 3.665 1.00 96.94 102 SER A C 1
ATOM 764 O O . SER A 1 102 ? -5.856 -14.022 2.869 1.00 96.94 102 SER A O 1
ATOM 766 N N . THR A 1 103 ? -4.962 -14.863 4.761 1.00 95.88 103 THR A N 1
ATOM 767 C CA . THR A 1 103 ? -6.112 -15.692 5.152 1.00 95.88 103 THR A CA 1
ATOM 768 C C . THR A 1 103 ? -6.935 -15.086 6.287 1.00 95.88 103 THR A C 1
ATOM 770 O O . THR A 1 103 ? -7.917 -15.697 6.702 1.00 95.88 103 THR A O 1
ATOM 773 N N . LEU A 1 104 ? -6.565 -13.908 6.807 1.00 97.12 104 LEU A N 1
ATOM 774 C CA . LEU A 1 104 ? -7.319 -13.242 7.871 1.00 97.12 104 LEU A CA 1
ATOM 775 C C . LEU A 1 104 ? -8.760 -12.973 7.422 1.00 97.12 104 LEU A C 1
ATOM 777 O O . LEU A 1 104 ? -8.995 -12.218 6.480 1.00 97.12 104 LEU A O 1
ATOM 781 N N . ALA A 1 105 ? -9.733 -13.591 8.078 1.00 94.94 105 ALA A N 1
ATOM 782 C CA . ALA A 1 105 ? -11.137 -13.368 7.768 1.00 94.94 105 ALA A CA 1
ATOM 783 C C . ALA A 1 105 ? -11.635 -12.042 8.365 1.00 94.94 105 ALA A C 1
ATOM 785 O O . ALA A 1 105 ? -11.100 -11.546 9.357 1.00 94.94 105 ALA A O 1
ATOM 786 N N . GLY A 1 106 ? -12.700 -11.494 7.778 1.00 95.06 106 GLY A N 1
ATOM 787 C CA . GLY A 1 106 ? -13.531 -10.520 8.480 1.00 95.06 106 GLY A CA 1
ATOM 788 C C . GLY A 1 106 ? -14.267 -11.172 9.656 1.00 95.06 106 GLY A C 1
ATOM 789 O O . GLY A 1 106 ? -14.350 -12.395 9.760 1.00 95.06 106 GLY A O 1
ATOM 790 N N . ILE A 1 107 ? -14.855 -10.348 10.515 1.00 95.81 107 ILE A N 1
ATOM 791 C CA . ILE A 1 107 ? -15.638 -10.775 11.687 1.00 95.81 107 ILE A CA 1
ATOM 792 C C . ILE A 1 107 ? -17.157 -10.703 11.444 1.00 95.81 107 ILE A C 1
ATOM 794 O O . ILE A 1 107 ? -17.939 -10.733 12.388 1.00 95.81 107 ILE A O 1
ATOM 798 N N . GLY A 1 108 ? -17.581 -10.601 10.179 1.00 94.06 108 GLY A N 1
ATOM 799 C CA . GLY A 1 108 ? -18.993 -10.485 9.786 1.00 94.06 108 GLY A CA 1
ATOM 800 C C . GLY A 1 108 ? -19.499 -9.044 9.635 1.00 94.06 108 GLY A C 1
ATOM 801 O O . GLY A 1 108 ? -20.701 -8.832 9.493 1.00 94.06 108 GLY A O 1
ATOM 802 N N . GLY A 1 109 ? -18.597 -8.059 9.625 1.00 95.38 109 GLY A N 1
ATOM 803 C CA . GLY A 1 109 ? -18.911 -6.633 9.540 1.00 95.38 109 GLY A CA 1
ATOM 804 C C . GLY A 1 109 ? -19.064 -5.955 10.905 1.00 95.38 109 GLY A C 1
ATOM 805 O O . GLY A 1 109 ? -18.764 -6.530 11.948 1.00 95.38 109 GLY A O 1
ATOM 806 N N . GLY A 1 110 ? -19.524 -4.701 10.891 1.00 96.50 110 GLY A N 1
ATOM 807 C CA . GLY A 1 110 ? -19.729 -3.896 12.100 1.00 96.50 110 GLY A CA 1
ATOM 808 C C . GLY A 1 110 ? -18.476 -3.171 12.600 1.00 96.50 110 GLY A C 1
ATOM 809 O O . GLY A 1 110 ? -17.409 -3.229 11.984 1.00 96.50 110 GLY A O 1
ATOM 810 N N . VAL A 1 111 ? -18.636 -2.448 13.710 1.00 97.50 111 VAL A N 1
ATOM 811 C CA . VAL A 1 111 ? -17.571 -1.654 14.337 1.00 97.50 111 VAL A CA 1
ATOM 812 C C . VAL A 1 111 ? -16.552 -2.570 15.008 1.00 97.50 111 VAL A C 1
ATOM 814 O O . VAL A 1 111 ? -16.914 -3.373 15.865 1.00 97.50 111 VAL A O 1
ATOM 817 N N . SER A 1 112 ? -15.276 -2.414 14.645 1.00 96.88 112 SER A N 1
ATOM 818 C CA . SER A 1 112 ? -14.176 -3.098 15.330 1.00 96.88 112 SER A CA 1
ATOM 819 C C . SER A 1 112 ? -13.611 -2.230 16.466 1.00 96.88 112 SER A C 1
ATOM 821 O O . SER A 1 112 ? -13.223 -1.084 16.200 1.00 96.88 112 SER A O 1
ATOM 823 N N . PRO A 1 113 ? -13.544 -2.734 17.717 1.00 96.81 113 PRO A N 1
ATOM 824 C CA . PRO A 1 113 ? -12.950 -2.016 18.847 1.00 96.81 113 PRO A CA 1
ATOM 825 C C . PRO A 1 113 ? -11.424 -2.175 18.926 1.00 96.81 113 PRO A C 1
ATOM 827 O O . PRO A 1 113 ? -10.775 -1.460 19.686 1.00 96.81 113 PRO A O 1
ATOM 830 N N . THR A 1 114 ? -10.853 -3.116 18.171 1.00 98.31 114 THR A N 1
ATOM 831 C CA . THR A 1 114 ? -9.420 -3.423 18.151 1.00 98.31 114 THR A CA 1
ATOM 832 C C . THR A 1 114 ? -8.967 -3.835 16.751 1.00 98.31 114 THR A C 1
ATOM 834 O O . THR A 1 114 ? -9.784 -4.176 15.897 1.00 98.31 114 THR A O 1
ATOM 837 N N . PHE A 1 115 ? -7.660 -3.836 16.502 1.00 98.81 115 PHE A N 1
ATOM 838 C CA . PHE A 1 115 ? -7.079 -4.533 15.353 1.00 98.81 115 PHE A CA 1
ATOM 839 C C . PHE A 1 115 ? -5.738 -5.165 15.723 1.00 98.81 115 PHE A C 1
ATOM 841 O O . PHE A 1 115 ? -5.049 -4.689 16.626 1.00 98.81 115 PHE A O 1
ATOM 848 N N . SER A 1 116 ? -5.348 -6.229 15.023 1.00 98.69 116 SER A N 1
ATOM 849 C CA . SER A 1 116 ? -4.049 -6.881 15.222 1.00 98.69 116 SER A CA 1
ATOM 850 C C . SER A 1 116 ? -3.013 -6.472 14.174 1.00 98.69 116 SER A C 1
ATOM 852 O O . SER A 1 116 ? -3.339 -6.396 12.994 1.00 98.69 116 SER A O 1
ATOM 854 N N . VAL A 1 117 ? -1.750 -6.321 14.562 1.00 98.88 117 VAL A N 1
ATOM 855 C CA . VAL A 1 117 ? -0.592 -6.330 13.654 1.00 98.88 117 VAL A CA 1
ATOM 856 C C . VAL A 1 117 ? 0.132 -7.664 13.816 1.00 98.88 117 VAL A C 1
ATOM 858 O O . VAL A 1 117 ? 0.484 -8.048 14.932 1.00 98.88 117 VAL A O 1
ATOM 861 N N . SER A 1 118 ? 0.336 -8.392 12.720 1.00 98.69 118 SER A N 1
ATOM 862 C CA . SER A 1 118 ? 0.897 -9.749 12.736 1.00 98.69 118 SER A CA 1
ATOM 863 C C . SER A 1 118 ? 1.697 -10.065 11.461 1.00 98.69 118 SER A C 1
ATOM 865 O O . SER A 1 118 ? 2.004 -9.178 10.662 1.00 98.69 118 SER A O 1
ATOM 867 N N . GLY A 1 119 ? 2.078 -11.335 11.282 1.00 97.69 119 GLY A N 1
ATOM 868 C CA . GLY A 1 119 ? 2.880 -11.799 10.150 1.00 97.69 119 GLY A CA 1
ATOM 869 C C . GLY A 1 119 ? 4.382 -11.655 10.401 1.00 97.69 119 GLY A C 1
ATOM 870 O O . GLY A 1 119 ? 4.872 -11.984 11.483 1.00 97.69 119 GLY A O 1
ATOM 871 N N . ALA A 1 120 ? 5.121 -11.178 9.400 1.00 96.94 120 ALA A N 1
ATOM 872 C CA . ALA A 1 120 ? 6.567 -10.964 9.432 1.00 96.94 120 ALA A CA 1
ATOM 873 C C . ALA A 1 120 ? 6.953 -9.727 10.268 1.00 96.94 120 ALA A C 1
ATOM 875 O O . ALA A 1 120 ? 7.542 -8.767 9.770 1.00 96.94 120 ALA A O 1
ATOM 876 N N . VAL A 1 121 ? 6.620 -9.762 11.558 1.00 98.06 121 VAL A N 1
ATOM 877 C CA . VAL A 1 121 ? 6.965 -8.739 12.553 1.00 98.06 121 VAL A CA 1
ATOM 878 C C . VAL A 1 121 ? 7.582 -9.363 13.807 1.00 98.06 121 VAL A C 1
ATOM 880 O O . VAL A 1 121 ? 7.345 -10.530 14.132 1.00 98.06 121 VAL A O 1
ATOM 883 N N . GLU A 1 122 ? 8.410 -8.608 14.519 1.00 98.00 122 GLU A N 1
ATOM 884 C CA . GLU A 1 122 ? 9.066 -9.007 15.765 1.00 98.00 122 GLU A CA 1
ATOM 885 C C . GLU A 1 122 ? 8.079 -9.113 16.912 1.00 98.00 122 GLU A C 1
ATOM 887 O O . GLU A 1 122 ? 8.095 -10.108 17.637 1.00 98.00 122 GLU A O 1
ATOM 892 N N . ARG A 1 123 ? 7.196 -8.121 17.019 1.00 97.81 123 ARG A N 1
ATOM 893 C CA . ARG A 1 123 ? 6.239 -7.942 18.105 1.00 97.81 123 ARG A CA 1
ATOM 894 C C . ARG A 1 123 ? 4.814 -7.892 17.548 1.00 97.81 123 ARG A C 1
ATOM 896 O O . ARG A 1 123 ? 4.281 -6.803 17.338 1.00 97.81 123 ARG A O 1
ATOM 903 N N . PRO A 1 124 ? 4.181 -9.052 17.294 1.00 98.19 124 PRO A N 1
ATOM 904 C CA . PRO A 1 124 ? 2.751 -9.093 17.028 1.00 98.19 124 PRO A CA 1
ATOM 905 C C . PRO A 1 124 ? 1.977 -8.456 18.186 1.00 98.19 124 PRO A C 1
ATOM 907 O O . PRO A 1 124 ? 2.283 -8.711 19.352 1.00 98.19 124 PRO A O 1
ATOM 910 N N . VAL A 1 125 ? 0.981 -7.631 17.876 1.00 98.06 125 VAL A N 1
ATOM 911 C CA . VAL A 1 125 ? 0.256 -6.841 18.880 1.00 98.06 125 VAL A CA 1
ATOM 912 C C . VAL A 1 125 ? -1.210 -6.690 18.497 1.00 98.06 125 VAL A C 1
ATOM 914 O O . VAL A 1 125 ? -1.545 -6.640 17.319 1.00 98.06 125 VAL A O 1
ATOM 917 N N . THR A 1 126 ? -2.091 -6.613 19.493 1.00 98.56 126 THR A N 1
ATOM 918 C CA . THR A 1 126 ? -3.470 -6.142 19.314 1.00 98.56 126 THR A CA 1
ATOM 919 C C . THR A 1 126 ? -3.580 -4.758 19.926 1.00 98.56 126 THR A C 1
ATOM 921 O O . THR A 1 126 ? -3.191 -4.565 21.076 1.00 98.56 126 THR A O 1
ATOM 924 N N . LEU A 1 127 ? -4.079 -3.804 19.150 1.00 98.75 127 LEU A N 1
ATOM 925 C CA . LEU A 1 127 ? -4.222 -2.413 19.549 1.00 98.75 127 LEU A CA 1
ATOM 926 C C . LEU A 1 127 ? -5.700 -2.098 19.735 1.00 98.75 127 LEU A C 1
ATOM 928 O O . LEU A 1 127 ? -6.517 -2.414 18.868 1.00 98.75 127 LEU A O 1
ATOM 932 N N . ASP A 1 128 ? -6.026 -1.476 20.864 1.00 98.62 128 ASP A N 1
ATOM 933 C CA . ASP A 1 128 ? -7.271 -0.743 21.061 1.00 98.62 128 ASP A CA 1
ATOM 934 C C . ASP A 1 128 ? -7.061 0.754 20.739 1.00 98.62 128 ASP A C 1
ATOM 936 O O . ASP A 1 128 ? -5.971 1.179 20.335 1.00 98.62 128 ASP A O 1
ATOM 940 N N . LEU A 1 129 ? -8.113 1.564 20.889 1.00 98.62 129 LEU A N 1
ATOM 941 C CA . LEU A 1 129 ? -8.038 3.003 20.625 1.00 98.62 129 LEU A CA 1
ATOM 942 C C . LEU A 1 129 ? -7.001 3.707 21.513 1.00 98.62 129 LEU A C 1
ATOM 944 O O . LEU A 1 129 ? -6.254 4.553 21.026 1.00 98.62 129 LEU A O 1
ATOM 948 N N . ALA A 1 130 ? -6.946 3.362 22.801 1.00 98.56 130 ALA A N 1
ATOM 949 C CA . ALA A 1 130 ? -6.057 4.011 23.758 1.00 98.56 130 ALA A CA 1
ATOM 950 C C . ALA A 1 130 ? -4.585 3.712 23.439 1.00 98.56 130 ALA A C 1
ATOM 952 O O . ALA A 1 130 ? -3.756 4.621 23.430 1.00 98.56 130 ALA A O 1
ATOM 953 N N . ALA A 1 131 ? -4.270 2.458 23.110 1.00 98.50 131 ALA A N 1
ATOM 954 C CA . ALA A 1 131 ? -2.936 2.044 22.696 1.00 98.50 131 ALA A CA 1
ATOM 955 C C . ALA A 1 131 ? -2.501 2.736 21.396 1.00 98.50 131 ALA A C 1
ATOM 957 O O . ALA A 1 131 ? -1.356 3.170 21.291 1.00 98.50 131 ALA A O 1
ATO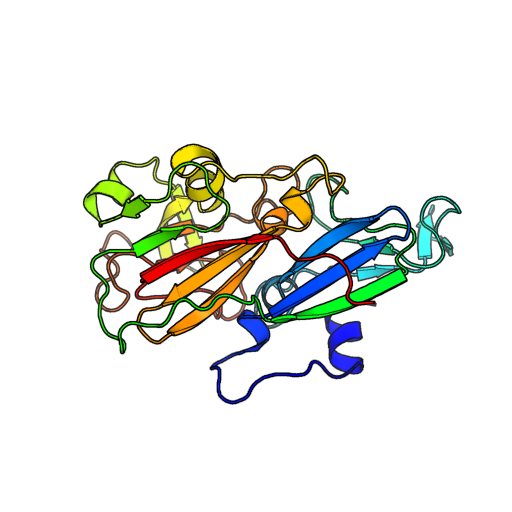M 958 N N . LEU A 1 132 ? -3.409 2.886 20.424 1.00 98.69 132 LEU A N 1
ATOM 959 C CA . LEU A 1 132 ? -3.114 3.599 19.181 1.00 98.69 132 LEU A CA 1
ATOM 960 C C . LEU A 1 132 ? -2.884 5.102 19.422 1.00 98.69 132 LEU A C 1
ATOM 962 O O . LEU A 1 132 ? -1.960 5.677 18.853 1.00 98.69 132 LEU A O 1
ATOM 966 N N . GLN A 1 133 ? -3.679 5.736 20.289 1.00 98.56 133 GLN A N 1
ATOM 967 C CA . GLN A 1 133 ? -3.540 7.158 20.641 1.00 98.56 133 GLN A CA 1
ATOM 968 C C . GLN A 1 133 ? -2.302 7.469 21.493 1.00 98.56 133 GLN A C 1
ATOM 970 O O . GLN A 1 133 ? -1.875 8.621 21.544 1.00 98.56 133 GLN A O 1
ATOM 975 N N . ALA A 1 134 ? -1.717 6.467 22.152 1.00 98.25 134 ALA A N 1
ATOM 976 C CA . ALA A 1 134 ? -0.470 6.620 22.897 1.00 98.25 134 ALA A CA 1
ATOM 977 C C . ALA A 1 134 ? 0.774 6.715 21.989 1.00 98.25 134 ALA A C 1
ATOM 979 O O . ALA A 1 134 ? 1.848 7.090 22.461 1.00 98.25 134 ALA A O 1
ATOM 980 N N . MET A 1 135 ? 0.649 6.375 20.701 1.00 98.25 135 MET A N 1
ATOM 981 C CA . MET A 1 135 ? 1.736 6.452 19.721 1.00 98.25 135 MET A CA 1
ATOM 982 C C . MET A 1 135 ? 1.874 7.866 19.125 1.00 98.25 135 MET A C 1
ATOM 984 O O . MET A 1 135 ? 0.927 8.655 19.170 1.00 98.25 135 MET A O 1
ATOM 988 N N . PRO A 1 136 ? 3.026 8.209 18.511 1.00 97.94 136 PRO A N 1
ATOM 989 C CA . PRO A 1 136 ? 3.210 9.502 17.858 1.00 97.94 136 PRO A CA 1
ATOM 990 C C . PRO A 1 136 ? 2.172 9.761 16.757 1.00 97.94 136 PRO A C 1
ATOM 992 O O . PRO A 1 136 ? 2.143 9.077 15.729 1.00 97.94 136 PRO A O 1
ATOM 995 N N . ALA A 1 137 ? 1.341 10.780 16.973 1.00 98.38 137 ALA A N 1
ATOM 996 C CA . ALA A 1 137 ? 0.287 11.155 16.045 1.00 98.38 137 ALA A CA 1
ATOM 997 C C . ALA A 1 137 ? 0.827 11.931 14.832 1.00 98.38 137 ALA A C 1
ATOM 999 O O . ALA A 1 137 ? 1.727 12.765 14.940 1.00 98.38 137 ALA A O 1
ATOM 1000 N N . VAL A 1 138 ? 0.211 11.696 13.677 1.00 98.62 138 VAL A N 1
ATOM 1001 C CA . VAL A 1 138 ? 0.376 12.455 12.436 1.00 98.62 138 VAL A CA 1
ATOM 1002 C C . VAL A 1 138 ? -0.986 12.932 11.949 1.00 98.62 138 VAL A C 1
ATOM 1004 O O . VAL A 1 138 ? -2.004 12.282 12.194 1.00 98.62 138 VAL A O 1
ATOM 1007 N N . THR A 1 139 ? -1.000 14.047 11.222 1.00 98.44 139 THR A N 1
ATOM 1008 C CA . THR A 1 139 ? -2.191 14.555 10.538 1.00 98.44 139 THR A CA 1
ATOM 1009 C C . THR A 1 139 ? -1.969 14.587 9.031 1.00 98.44 139 THR A C 1
ATOM 1011 O O . THR A 1 139 ? -0.852 14.827 8.570 1.00 98.44 139 THR A O 1
ATOM 1014 N N . GLN A 1 140 ? -3.015 14.314 8.250 1.00 98.25 140 GLN A N 1
ATOM 1015 C CA . GLN A 1 140 ? -3.003 14.473 6.793 1.00 98.25 140 GLN A CA 1
ATOM 1016 C C . GLN A 1 140 ? -4.338 15.051 6.329 1.00 98.25 140 GLN A C 1
ATOM 1018 O O . GLN A 1 140 ? -5.400 14.559 6.715 1.00 98.25 140 GLN A O 1
ATOM 1023 N N . ASP A 1 141 ? -4.271 16.069 5.475 1.00 97.50 141 ASP A N 1
ATOM 1024 C CA . ASP A 1 141 ? -5.422 16.530 4.705 1.00 97.50 141 ASP A CA 1
ATOM 1025 C C . ASP A 1 141 ? -5.617 15.593 3.508 1.00 97.50 141 ASP A C 1
ATOM 1027 O O . ASP A 1 141 ? -4.726 15.415 2.674 1.00 97.50 141 ASP A O 1
ATOM 1031 N N . VAL A 1 142 ? -6.787 14.968 3.446 1.00 97.00 142 VAL A N 1
ATOM 1032 C CA . VAL A 1 142 ? -7.221 14.154 2.319 1.00 97.00 142 VAL A CA 1
ATOM 1033 C C . VAL A 1 142 ? -8.485 14.779 1.746 1.00 97.00 142 VAL A C 1
ATOM 1035 O O . VAL A 1 142 ? -9.594 14.512 2.215 1.00 97.00 142 VAL A O 1
ATOM 1038 N N . ASN A 1 143 ? -8.312 15.590 0.702 1.00 94.00 143 ASN A N 1
ATOM 1039 C CA . ASN A 1 143 ? -9.398 16.243 -0.031 1.00 94.00 143 ASN A CA 1
ATOM 1040 C C . ASN A 1 143 ? -10.354 17.037 0.887 1.00 94.00 143 ASN A C 1
ATOM 1042 O O . ASN A 1 143 ? -11.574 16.945 0.748 1.00 94.00 143 ASN A O 1
ATOM 1046 N N . GLY A 1 144 ? -9.807 17.785 1.848 1.00 95.44 144 GLY A N 1
ATOM 1047 C CA . GLY A 1 144 ? -10.550 18.613 2.802 1.00 95.44 144 GLY A CA 1
ATOM 1048 C C . GLY A 1 144 ? -10.985 17.887 4.077 1.00 95.44 144 GLY A C 1
ATOM 1049 O O . GLY A 1 144 ? -11.586 18.506 4.950 1.00 95.44 144 GLY A O 1
ATOM 1050 N N . SER A 1 145 ? -10.700 16.587 4.208 1.00 97.62 145 SER A N 1
ATOM 1051 C CA . SER A 1 145 ? -10.875 15.843 5.461 1.00 97.62 145 SER A CA 1
ATOM 1052 C C . SER A 1 145 ? -9.537 15.705 6.177 1.00 97.62 145 SER A C 1
ATOM 1054 O O . SER A 1 145 ? -8.612 15.094 5.643 1.00 97.62 145 SER A O 1
ATOM 1056 N N . ILE A 1 146 ? -9.439 16.229 7.397 1.00 98.50 146 ILE A N 1
ATOM 1057 C CA . ILE A 1 146 ? -8.219 16.159 8.205 1.00 98.50 146 ILE A CA 1
ATOM 1058 C C . ILE A 1 146 ? -8.260 14.878 9.028 1.00 98.50 146 ILE A C 1
ATOM 1060 O O . ILE A 1 146 ? -8.994 14.789 10.010 1.00 98.50 146 ILE A O 1
ATOM 1064 N N . TYR A 1 147 ? -7.469 13.888 8.636 1.00 98.75 147 TYR A N 1
ATOM 1065 C CA . TYR A 1 147 ? -7.310 12.655 9.398 1.00 98.75 147 TYR A CA 1
ATOM 1066 C C . TYR A 1 147 ? -6.182 12.795 10.412 1.00 98.75 147 TYR A C 1
ATOM 1068 O O . TYR A 1 147 ? -5.119 13.318 10.074 1.00 98.75 147 TYR A O 1
ATOM 1076 N N . THR A 1 148 ? -6.394 12.269 11.619 1.00 98.94 148 THR A N 1
ATOM 1077 C CA . THR A 1 148 ? -5.353 12.109 12.643 1.00 98.94 148 THR A CA 1
ATOM 1078 C C . THR A 1 148 ? -5.186 10.629 12.964 1.00 98.94 148 THR A C 1
ATOM 1080 O O . THR A 1 148 ? -6.166 9.892 13.126 1.00 98.94 148 THR A O 1
ATOM 1083 N N . GLY A 1 149 ? -3.937 10.184 13.045 1.00 98.81 149 GLY A N 1
ATOM 1084 C CA . GLY A 1 149 ? -3.606 8.775 13.192 1.00 98.81 149 GLY A CA 1
ATOM 1085 C C . GLY A 1 149 ? -2.141 8.523 13.482 1.00 98.81 149 GLY A C 1
ATOM 1086 O O . GLY A 1 149 ? -1.393 9.438 13.802 1.00 98.81 149 GLY A O 1
ATOM 1087 N N . VAL A 1 150 ? -1.725 7.276 13.302 1.00 98.88 150 VAL A N 1
ATOM 1088 C CA . VAL A 1 150 ? -0.325 6.847 13.391 1.00 98.88 150 VAL A CA 1
ATOM 1089 C C . VAL A 1 150 ? 0.182 6.525 11.991 1.00 98.88 150 VAL A C 1
ATOM 1091 O O . VAL A 1 150 ? -0.515 5.876 11.210 1.00 98.88 150 VAL A O 1
ATOM 1094 N N . SER A 1 151 ? 1.400 6.958 11.660 1.00 98.81 151 SER A N 1
ATOM 1095 C CA . SER A 1 151 ? 2.063 6.570 10.407 1.00 98.81 151 SER A CA 1
ATOM 1096 C C . SER A 1 151 ? 2.115 5.046 10.282 1.00 98.81 151 SER A C 1
ATOM 1098 O O . SER A 1 151 ? 2.606 4.366 11.186 1.00 98.81 151 SER A O 1
ATOM 1100 N N . LEU A 1 152 ? 1.654 4.502 9.151 1.00 98.88 152 LEU A N 1
ATOM 1101 C CA . LEU A 1 152 ? 1.699 3.061 8.905 1.00 98.88 152 LEU A CA 1
ATOM 1102 C C . LEU A 1 152 ? 3.147 2.562 8.888 1.00 98.88 152 LEU A C 1
ATOM 1104 O O . LEU A 1 152 ? 3.439 1.499 9.428 1.00 98.88 152 LEU A O 1
ATOM 1108 N N . TRP A 1 153 ? 4.066 3.349 8.322 1.00 98.56 153 TRP A N 1
ATOM 1109 C CA . TRP A 1 153 ? 5.488 3.018 8.338 1.00 98.56 153 TRP A CA 1
ATOM 1110 C C . TRP A 1 153 ? 6.023 2.914 9.769 1.00 98.56 153 TRP A C 1
ATOM 1112 O O . TRP A 1 153 ? 6.646 1.914 10.108 1.00 98.56 153 TRP A O 1
ATOM 1122 N N . THR A 1 154 ? 5.743 3.900 10.627 1.00 98.12 154 THR A N 1
ATOM 1123 C CA . THR A 1 154 ? 6.189 3.881 12.031 1.00 98.12 154 THR A CA 1
ATOM 1124 C C . THR A 1 154 ? 5.588 2.702 12.792 1.00 98.12 154 THR A C 1
ATOM 1126 O O . THR A 1 154 ? 6.317 1.993 13.484 1.00 98.12 154 THR A O 1
ATOM 1129 N N . LEU A 1 155 ? 4.289 2.443 12.615 1.00 98.75 155 LEU A N 1
ATOM 1130 C CA . LEU A 1 155 ? 3.604 1.317 13.247 1.00 98.75 155 LEU A CA 1
ATOM 1131 C C . LEU A 1 155 ? 4.261 -0.023 12.883 1.00 98.75 155 LEU A C 1
ATOM 1133 O O . LEU A 1 155 ? 4.543 -0.836 13.759 1.00 98.75 155 LEU A O 1
ATOM 1137 N N . LEU A 1 156 ? 4.533 -0.262 11.600 1.00 98.69 156 LEU A N 1
ATOM 1138 C CA . LEU A 1 156 ? 5.110 -1.533 11.161 1.00 98.69 156 LEU A CA 1
ATOM 1139 C C . LEU A 1 156 ? 6.605 -1.627 11.486 1.00 98.69 156 LEU A C 1
ATOM 1141 O O . LEU A 1 156 ? 7.056 -2.628 12.035 1.00 98.69 156 LEU A O 1
ATOM 1145 N N . ASN A 1 157 ? 7.378 -0.593 11.161 1.00 97.62 157 ASN A N 1
ATOM 1146 C CA . ASN A 1 157 ? 8.834 -0.623 11.258 1.00 97.62 157 ASN A CA 1
ATOM 1147 C C . ASN A 1 157 ? 9.347 -0.435 12.688 1.00 97.62 157 ASN A C 1
ATOM 1149 O O . ASN A 1 157 ? 10.267 -1.135 13.095 1.00 97.62 157 ASN A O 1
ATOM 1153 N N . THR A 1 158 ? 8.779 0.506 13.441 1.00 95.81 158 THR A N 1
ATOM 1154 C CA . THR A 1 158 ? 9.293 0.893 14.763 1.00 95.81 158 THR A CA 1
ATOM 1155 C C . THR A 1 158 ? 8.544 0.190 15.889 1.00 95.81 158 THR A C 1
ATOM 1157 O O . THR A 1 158 ? 9.179 -0.330 16.806 1.00 95.81 158 THR A O 1
ATOM 1160 N N . GLU A 1 159 ? 7.211 0.132 15.825 1.00 96.56 159 GLU A N 1
ATOM 1161 C CA . GLU A 1 159 ? 6.405 -0.439 16.915 1.00 96.56 159 GLU A CA 1
ATOM 1162 C C . GLU A 1 159 ? 6.312 -1.967 16.830 1.00 96.56 159 GLU A C 1
ATOM 1164 O O . GLU A 1 159 ? 6.581 -2.656 17.813 1.00 96.56 159 GLU A O 1
ATOM 1169 N N . ALA A 1 160 ? 5.995 -2.518 15.654 1.00 97.62 160 ALA A N 1
ATOM 1170 C CA . ALA A 1 160 ? 5.916 -3.967 15.455 1.00 97.62 160 ALA A CA 1
ATOM 1171 C C . ALA A 1 160 ? 7.280 -4.604 15.120 1.00 97.62 160 ALA A C 1
ATOM 1173 O O . ALA A 1 160 ? 7.523 -5.755 15.485 1.00 97.62 160 ALA A O 1
ATOM 1174 N N . GLY A 1 161 ? 8.178 -3.861 14.463 1.00 97.69 161 GLY A N 1
ATOM 1175 C CA . GLY A 1 161 ? 9.487 -4.332 14.001 1.00 97.69 161 GLY A CA 1
ATOM 1176 C C . GLY A 1 161 ? 9.363 -5.272 12.803 1.00 97.69 161 GLY A C 1
ATOM 1177 O O . GLY A 1 161 ? 9.091 -6.452 12.981 1.00 97.69 161 GLY A O 1
ATOM 1178 N N . ILE A 1 162 ? 9.554 -4.786 11.575 1.00 97.19 162 ILE A N 1
ATOM 1179 C CA . ILE A 1 162 ? 9.469 -5.637 10.374 1.00 97.19 162 ILE A CA 1
ATOM 1180 C C . ILE A 1 162 ? 10.602 -6.671 10.388 1.00 97.19 162 ILE A C 1
ATOM 1182 O O . ILE A 1 162 ? 11.781 -6.317 10.395 1.00 97.19 162 ILE A O 1
ATOM 1186 N N . LYS A 1 163 ? 10.248 -7.958 10.315 1.00 94.81 163 LYS A N 1
ATOM 1187 C CA . LYS A 1 163 ? 11.214 -9.047 10.143 1.00 94.81 163 LYS A CA 1
ATOM 1188 C C . LYS A 1 163 ? 11.552 -9.194 8.672 1.00 94.81 163 LYS A C 1
ATOM 1190 O O . LYS A 1 163 ? 10.700 -9.577 7.875 1.00 94.81 163 LYS A O 1
ATOM 1195 N N . THR A 1 164 ? 12.806 -8.937 8.330 1.00 89.06 164 THR A N 1
ATOM 1196 C CA . THR A 1 164 ? 13.337 -9.253 7.003 1.00 89.06 164 THR A CA 1
ATOM 1197 C C . THR A 1 164 ? 14.161 -10.531 7.063 1.00 89.06 164 THR A C 1
ATOM 1199 O O . THR A 1 164 ? 14.812 -10.800 8.071 1.00 89.06 164 THR A O 1
ATOM 1202 N N . ASP A 1 165 ? 14.143 -11.309 5.984 1.00 75.06 165 ASP A N 1
ATOM 1203 C CA . ASP A 1 165 ? 15.103 -12.388 5.771 1.00 75.06 165 ASP A CA 1
ATOM 1204 C C . ASP A 1 165 ? 16.190 -11.906 4.792 1.00 75.06 165 ASP A C 1
ATOM 1206 O O . ASP A 1 165 ? 15.984 -11.928 3.573 1.00 75.06 165 ASP A O 1
ATOM 1210 N N . PRO A 1 166 ? 17.336 -11.410 5.292 1.00 69.19 166 PRO A N 1
ATOM 1211 C CA . PRO A 1 166 ? 18.406 -10.904 4.440 1.00 69.19 166 PRO A CA 1
ATOM 1212 C C . PRO A 1 166 ? 19.171 -12.021 3.722 1.00 69.19 166 PRO A C 1
ATOM 1214 O O . PRO A 1 166 ? 19.915 -11.729 2.789 1.00 69.19 166 PRO A O 1
ATOM 1217 N N . ALA A 1 167 ? 19.016 -13.287 4.130 1.00 64.25 167 ALA A N 1
ATOM 1218 C CA . ALA A 1 167 ? 19.773 -14.397 3.558 1.00 64.25 167 ALA A CA 1
ATOM 1219 C C . ALA A 1 167 ? 19.271 -14.804 2.164 1.00 64.25 167 ALA A C 1
ATOM 1221 O O . ALA A 1 167 ? 19.984 -15.491 1.435 1.00 64.25 167 ALA A O 1
ATOM 1222 N N . THR A 1 168 ? 18.057 -14.397 1.784 1.00 61.94 168 THR A N 1
ATOM 1223 C CA . THR A 1 168 ? 17.370 -14.937 0.604 1.00 61.94 168 THR A CA 1
ATOM 1224 C C . THR A 1 168 ? 17.091 -13.916 -0.494 1.00 61.94 168 THR A C 1
ATOM 1226 O O . THR A 1 168 ? 16.739 -14.319 -1.601 1.00 61.94 168 THR A O 1
ATOM 1229 N N . THR A 1 169 ? 17.206 -12.607 -0.231 1.00 68.12 169 THR A N 1
ATOM 1230 C CA . THR A 1 169 ? 16.882 -11.551 -1.211 1.00 68.12 169 THR A CA 1
ATOM 1231 C C . THR A 1 169 ? 17.692 -10.275 -0.955 1.00 68.12 169 THR A C 1
ATOM 1233 O O . THR A 1 169 ? 17.743 -9.787 0.171 1.00 68.12 169 THR A O 1
ATOM 1236 N N . HIS A 1 170 ? 18.279 -9.684 -2.000 1.00 74.88 170 HIS A N 1
ATOM 1237 C CA . HIS A 1 170 ? 18.888 -8.351 -1.921 1.00 74.88 170 HIS A CA 1
ATOM 1238 C C . HIS A 1 170 ? 17.794 -7.277 -1.740 1.00 74.88 170 HIS A C 1
ATOM 1240 O O . HIS A 1 170 ? 16.828 -7.250 -2.498 1.00 74.88 170 HIS A O 1
ATOM 1246 N N . ASN A 1 171 ? 17.924 -6.400 -0.735 1.00 83.81 171 ASN A N 1
ATOM 1247 C CA . ASN A 1 171 ? 16.876 -5.460 -0.288 1.00 83.81 171 ASN A CA 1
ATOM 1248 C C . ASN A 1 171 ? 15.515 -6.139 -0.006 1.00 83.81 171 ASN A C 1
ATOM 1250 O O . ASN A 1 171 ? 14.499 -5.766 -0.601 1.00 83.81 171 ASN A O 1
ATOM 1254 N N . PRO A 1 172 ? 15.452 -7.100 0.935 1.00 89.25 172 PRO A N 1
ATOM 1255 C CA . PRO A 1 172 ? 14.300 -7.993 1.112 1.00 89.25 172 PRO A CA 1
ATOM 1256 C C . PRO A 1 172 ? 12.978 -7.248 1.345 1.00 89.25 172 PRO A C 1
ATOM 1258 O O . PRO A 1 172 ? 11.927 -7.666 0.862 1.00 89.25 172 PRO A O 1
ATOM 1261 N N . MET A 1 173 ? 13.032 -6.089 1.999 1.00 93.94 173 MET A N 1
ATOM 1262 C CA . MET A 1 173 ? 11.871 -5.247 2.280 1.00 93.94 173 MET A CA 1
ATOM 1263 C C . MET A 1 173 ? 11.132 -4.750 1.028 1.00 93.94 173 MET A C 1
ATOM 1265 O O . MET A 1 173 ? 9.929 -4.507 1.086 1.00 93.94 173 MET A O 1
ATOM 1269 N N . LEU A 1 174 ? 11.804 -4.629 -0.120 1.00 95.75 174 LEU A N 1
ATOM 1270 C CA . LEU A 1 174 ? 11.150 -4.230 -1.371 1.00 95.75 174 LEU A CA 1
ATOM 1271 C C . LEU A 1 174 ? 10.267 -5.331 -1.969 1.00 95.75 174 LEU A C 1
ATOM 1273 O O . LEU A 1 174 ? 9.423 -5.036 -2.813 1.00 95.75 174 LEU A O 1
ATOM 1277 N N . SER A 1 175 ? 10.412 -6.569 -1.493 1.00 95.56 175 SER A N 1
ATOM 1278 C CA . SER A 1 175 ? 9.543 -7.705 -1.818 1.00 95.56 175 SER A CA 1
ATOM 1279 C C . SER A 1 175 ? 8.436 -7.943 -0.777 1.00 95.56 175 SER A C 1
ATOM 1281 O O . SER A 1 175 ? 7.683 -8.913 -0.872 1.00 95.56 175 SER A O 1
ATOM 1283 N N . MET A 1 176 ? 8.323 -7.066 0.223 1.00 97.69 176 MET A N 1
ATOM 1284 C CA . MET A 1 176 ? 7.376 -7.191 1.328 1.00 97.69 176 MET A CA 1
ATOM 1285 C C . MET A 1 176 ? 6.209 -6.209 1.215 1.00 97.69 176 MET A C 1
ATOM 1287 O O . MET A 1 176 ? 6.299 -5.133 0.613 1.00 97.69 176 MET A O 1
ATOM 1291 N N . TYR A 1 177 ? 5.092 -6.580 1.827 1.00 98.75 177 TYR A N 1
ATOM 1292 C CA . TYR A 1 177 ? 3.848 -5.823 1.809 1.00 98.75 177 TYR A CA 1
ATOM 1293 C C . TYR A 1 177 ? 3.033 -6.068 3.077 1.00 98.75 177 TYR A C 1
ATOM 1295 O O . TYR A 1 177 ? 3.213 -7.062 3.770 1.00 98.75 177 TYR A O 1
ATOM 1303 N N . ALA A 1 178 ? 2.126 -5.146 3.373 1.00 98.88 178 ALA A N 1
ATOM 1304 C CA . ALA A 1 178 ? 1.131 -5.260 4.422 1.00 98.88 178 ALA A CA 1
ATOM 1305 C C . ALA A 1 178 ? -0.258 -5.454 3.802 1.00 98.88 178 ALA A C 1
ATOM 1307 O O . ALA A 1 178 ? -0.592 -4.814 2.802 1.00 98.88 178 ALA A O 1
ATOM 1308 N N . VAL A 1 179 ? -1.077 -6.313 4.404 1.00 98.94 179 VAL A N 1
ATOM 1309 C CA . VAL A 1 179 ? -2.475 -6.529 4.018 1.00 98.94 179 VAL A CA 1
ATOM 1310 C C . VAL A 1 179 ? -3.378 -6.000 5.120 1.00 98.94 179 VAL A C 1
ATOM 1312 O O . VAL A 1 179 ? -3.454 -6.590 6.194 1.00 98.94 179 VAL A O 1
ATOM 1315 N N . ALA A 1 180 ? -4.073 -4.897 4.855 1.00 98.94 180 ALA A N 1
ATOM 1316 C CA . ALA A 1 180 ? -5.092 -4.362 5.751 1.00 98.94 180 ALA A CA 1
ATOM 1317 C C . ALA A 1 180 ? -6.428 -5.070 5.498 1.00 98.94 180 ALA A C 1
ATOM 1319 O O . ALA A 1 180 ? -6.874 -5.144 4.351 1.00 98.94 180 ALA A O 1
ATOM 1320 N N . THR A 1 181 ? -7.061 -5.567 6.561 1.00 98.88 181 THR A N 1
ATOM 1321 C CA . THR A 1 181 ? -8.347 -6.278 6.510 1.00 98.88 181 THR A CA 1
ATOM 1322 C C . THR A 1 181 ? -9.391 -5.564 7.364 1.00 98.88 181 THR A C 1
ATOM 1324 O O . THR A 1 181 ? -9.145 -5.287 8.540 1.00 98.88 181 THR A O 1
ATOM 1327 N N . GLY A 1 182 ? -10.550 -5.266 6.776 1.00 98.75 182 GLY A N 1
ATOM 1328 C CA . GLY A 1 182 ? -11.714 -4.701 7.463 1.00 98.75 182 GLY A CA 1
ATOM 1329 C C . GLY A 1 182 ? -12.610 -5.780 8.074 1.00 98.75 182 GLY A C 1
ATOM 1330 O O . GLY A 1 182 ? -12.521 -6.957 7.720 1.00 98.75 182 GLY A O 1
ATOM 1331 N N . SER A 1 183 ? -13.503 -5.388 8.981 1.00 98.56 183 SER A N 1
ATOM 1332 C CA . SER A 1 183 ? -14.427 -6.307 9.662 1.00 98.56 183 SER A CA 1
ATOM 1333 C C . SER A 1 183 ? -15.369 -7.043 8.707 1.00 98.56 183 SER A C 1
ATOM 1335 O O . SER A 1 183 ? -15.808 -8.149 9.019 1.00 98.56 183 SER A O 1
ATOM 1337 N N . ASP A 1 184 ? -15.640 -6.476 7.531 1.00 97.38 184 ASP A N 1
ATOM 1338 C CA . ASP A 1 184 ? -16.421 -7.076 6.444 1.00 97.38 184 ASP A CA 1
ATOM 1339 C C . ASP A 1 184 ? -15.607 -8.041 5.557 1.00 97.38 184 ASP A C 1
ATOM 1341 O O . ASP A 1 184 ? -16.139 -8.606 4.605 1.00 97.38 184 ASP A O 1
ATOM 1345 N N . GLY A 1 185 ? -14.321 -8.244 5.861 1.00 97.56 185 GLY A N 1
ATOM 1346 C CA . GLY A 1 185 ? -13.406 -9.082 5.087 1.00 97.56 185 GLY A CA 1
ATOM 1347 C C . GLY A 1 185 ? -12.788 -8.379 3.879 1.00 97.56 185 GLY A C 1
ATOM 1348 O O . GLY A 1 185 ? -12.033 -9.010 3.138 1.00 97.56 185 GLY A O 1
ATOM 1349 N N . TYR A 1 186 ? -13.061 -7.087 3.672 1.00 98.12 186 TYR A N 1
ATOM 1350 C CA . TYR A 1 186 ? -12.418 -6.299 2.627 1.00 98.12 186 TYR A CA 1
ATOM 1351 C C . TYR A 1 186 ? -10.908 -6.218 2.847 1.00 98.12 186 TYR A C 1
ATOM 1353 O O . TYR A 1 186 ? -10.456 -5.971 3.967 1.00 98.12 186 TYR A O 1
ATOM 1361 N N . LYS A 1 187 ? -10.127 -6.387 1.775 1.00 98.44 187 LYS A N 1
ATOM 1362 C CA . LYS A 1 187 ? -8.662 -6.414 1.834 1.00 98.44 187 LYS A CA 1
ATOM 1363 C C . LYS A 1 187 ? -8.026 -5.407 0.897 1.00 98.44 187 LYS A C 1
ATOM 1365 O O . LYS A 1 187 ? -8.487 -5.181 -0.220 1.00 98.44 187 LYS A O 1
ATOM 1370 N N . THR A 1 188 ? -6.917 -4.835 1.342 1.00 98.69 188 THR A N 1
ATOM 1371 C CA . THR A 1 188 ? -6.048 -4.013 0.503 1.00 98.69 188 THR A CA 1
ATOM 1372 C C . THR A 1 188 ? -4.583 -4.273 0.825 1.00 98.69 188 THR A C 1
ATOM 1374 O O . THR A 1 188 ? -4.200 -4.347 1.991 1.00 98.69 188 THR A O 1
ATOM 1377 N N . VAL A 1 189 ? -3.765 -4.369 -0.221 1.00 98.88 189 VAL A N 1
ATOM 1378 C CA . VAL A 1 189 ? -2.307 -4.456 -0.141 1.00 98.88 189 VAL A CA 1
ATOM 1379 C C . VAL A 1 189 ? -1.693 -3.055 -0.159 1.00 98.88 189 VAL A C 1
ATOM 1381 O O . VAL A 1 189 ? -2.005 -2.241 -1.028 1.00 98.88 189 VAL A O 1
ATOM 1384 N N . VAL A 1 190 ? -0.760 -2.810 0.757 1.00 98.88 190 VAL A N 1
ATOM 1385 C CA . VAL A 1 190 ? 0.151 -1.658 0.759 1.00 98.88 190 VAL A CA 1
ATOM 1386 C C . VAL A 1 190 ? 1.571 -2.207 0.756 1.00 98.88 190 VAL A C 1
ATOM 1388 O O . VAL A 1 190 ? 1.942 -2.961 1.653 1.00 98.88 190 VAL A O 1
ATOM 1391 N N . THR A 1 191 ? 2.378 -1.892 -0.257 1.00 98.69 191 THR A N 1
ATOM 1392 C CA . THR A 1 191 ? 3.750 -2.429 -0.294 1.00 98.69 191 THR A CA 1
ATOM 1393 C C . THR A 1 191 ? 4.646 -1.664 0.664 1.00 98.69 191 THR A C 1
ATOM 1395 O O . THR A 1 191 ? 4.474 -0.459 0.842 1.00 98.69 191 THR A O 1
ATOM 1398 N N . LEU A 1 192 ? 5.637 -2.328 1.264 1.00 98.44 192 LEU A N 1
ATOM 1399 C CA . LEU A 1 192 ? 6.581 -1.608 2.118 1.00 98.44 192 LEU A CA 1
ATOM 1400 C C . LEU A 1 192 ? 7.389 -0.602 1.295 1.00 98.44 192 LEU A C 1
ATOM 1402 O O . LEU A 1 192 ? 7.601 0.514 1.751 1.00 98.44 192 LEU A O 1
ATOM 1406 N N . GLY A 1 193 ? 7.737 -0.931 0.046 1.00 97.88 193 GLY A N 1
ATOM 1407 C CA . GLY A 1 193 ? 8.385 0.002 -0.880 1.00 97.88 193 GLY A CA 1
ATOM 1408 C C . GLY A 1 193 ? 7.573 1.272 -1.185 1.00 97.88 193 GLY A C 1
ATOM 1409 O O . GLY A 1 193 ? 8.165 2.329 -1.396 1.00 97.88 193 GLY A O 1
ATOM 1410 N N . GLU A 1 194 ? 6.240 1.203 -1.176 1.00 98.38 194 GLU A N 1
ATOM 1411 C CA . GLU A 1 194 ? 5.357 2.359 -1.381 1.00 98.38 194 GLU A CA 1
ATOM 1412 C C . GLU A 1 194 ? 5.438 3.370 -0.227 1.00 98.38 194 GLU A C 1
ATOM 1414 O O . GLU A 1 194 ? 5.463 4.578 -0.464 1.00 98.38 194 GLU A O 1
ATOM 1419 N N . ILE A 1 195 ? 5.502 2.891 1.016 1.00 98.62 195 ILE A N 1
ATOM 1420 C CA . ILE A 1 195 ? 5.448 3.733 2.228 1.00 98.62 195 ILE A CA 1
ATOM 1421 C C . ILE A 1 195 ? 6.822 3.995 2.855 1.00 98.62 195 ILE A C 1
ATOM 1423 O O . ILE A 1 195 ? 6.950 4.816 3.759 1.00 98.62 195 ILE A O 1
ATOM 1427 N N . HIS A 1 196 ? 7.861 3.309 2.387 1.00 98.12 196 HIS A N 1
ATOM 1428 C CA . HIS A 1 196 ? 9.209 3.440 2.918 1.00 98.12 196 HIS A CA 1
ATOM 1429 C C . HIS A 1 196 ? 9.787 4.851 2.663 1.00 98.12 196 HIS A C 1
ATOM 1431 O O . HIS A 1 196 ? 9.783 5.298 1.510 1.00 98.12 196 HIS A O 1
ATOM 1437 N N . PRO A 1 197 ? 10.397 5.519 3.667 1.00 97.56 197 PRO A N 1
ATOM 1438 C CA . PRO A 1 197 ? 10.894 6.895 3.541 1.00 97.56 197 PRO A CA 1
ATOM 1439 C C . PRO A 1 197 ? 11.951 7.121 2.451 1.00 97.56 197 PRO A C 1
ATOM 1441 O O . PRO A 1 197 ? 11.988 8.171 1.821 1.00 97.56 197 PRO A O 1
ATOM 1444 N N . ASN A 1 198 ? 12.805 6.127 2.196 1.00 96.88 198 ASN A N 1
ATOM 1445 C CA . ASN A 1 198 ? 13.799 6.180 1.112 1.00 96.88 198 ASN A CA 1
ATOM 1446 C C . ASN A 1 198 ? 13.258 5.789 -0.278 1.00 96.88 198 ASN A C 1
ATOM 1448 O O . ASN A 1 198 ? 14.038 5.790 -1.228 1.00 96.88 198 ASN A O 1
ATOM 1452 N N . PHE A 1 199 ? 11.983 5.415 -0.413 1.00 97.25 199 PHE A N 1
ATOM 1453 C CA . PHE A 1 199 ? 11.400 4.959 -1.681 1.00 97.25 199 PHE A CA 1
ATOM 1454 C C . PHE A 1 199 ? 10.129 5.747 -1.996 1.00 97.25 199 PHE A C 1
ATOM 1456 O O . PHE A 1 199 ? 10.229 6.950 -2.222 1.00 97.25 199 PHE A O 1
ATOM 1463 N N . GLY A 1 200 ? 8.954 5.111 -2.019 1.00 97.31 200 GLY A N 1
ATOM 1464 C CA . GLY A 1 200 ? 7.712 5.785 -2.386 1.00 97.31 200 GLY A CA 1
ATOM 1465 C C . GLY A 1 200 ? 7.280 6.870 -1.398 1.00 97.31 200 GLY A C 1
ATOM 1466 O O . GLY A 1 200 ? 6.557 7.777 -1.805 1.00 97.31 200 GLY A O 1
ATOM 1467 N N . ASN A 1 201 ? 7.734 6.791 -0.136 1.00 97.75 201 ASN A N 1
ATOM 1468 C CA . ASN A 1 201 ? 7.477 7.752 0.942 1.00 97.75 201 ASN A CA 1
ATOM 1469 C C . ASN A 1 201 ? 6.006 8.212 1.023 1.00 97.75 201 ASN A C 1
ATOM 1471 O O . ASN A 1 201 ? 5.710 9.368 1.334 1.00 97.75 201 ASN A O 1
ATOM 1475 N N . LYS A 1 202 ? 5.063 7.322 0.689 1.00 97.69 202 LYS A N 1
ATOM 1476 C CA . LYS A 1 202 ? 3.634 7.625 0.762 1.00 97.69 202 LYS A CA 1
ATOM 1477 C C . LYS A 1 202 ? 3.220 7.735 2.233 1.00 97.69 202 LYS A C 1
ATOM 1479 O O . LYS A 1 202 ? 3.496 6.809 2.999 1.00 97.69 202 LYS A O 1
ATOM 1484 N N . PRO A 1 203 ? 2.508 8.804 2.636 1.00 97.94 203 PRO A N 1
ATOM 1485 C CA . PRO A 1 203 ? 2.148 9.053 4.031 1.00 97.94 203 PRO A CA 1
ATOM 1486 C C . PRO A 1 203 ? 0.910 8.242 4.456 1.00 97.94 203 PRO A C 1
ATOM 1488 O O . PRO A 1 203 ? -0.063 8.786 4.976 1.00 97.94 203 PRO A O 1
ATOM 1491 N N . ALA A 1 204 ? 0.924 6.932 4.203 1.00 98.69 204 ALA A N 1
ATOM 1492 C CA . ALA A 1 204 ? -0.121 6.025 4.660 1.00 98.69 204 ALA A CA 1
ATOM 1493 C C . ALA A 1 204 ? -0.218 6.052 6.191 1.00 98.69 204 ALA A C 1
ATOM 1495 O O . ALA A 1 204 ? 0.803 6.067 6.886 1.00 98.69 204 ALA A O 1
ATOM 1496 N N . MET A 1 205 ? -1.437 6.017 6.725 1.00 98.88 205 MET A N 1
ATOM 1497 C CA . MET A 1 205 ? -1.666 6.048 8.170 1.00 98.88 205 MET A CA 1
ATOM 1498 C C . MET A 1 205 ? -2.783 5.107 8.605 1.00 98.88 205 MET A C 1
ATOM 1500 O O . MET A 1 205 ? -3.681 4.780 7.828 1.00 98.88 205 MET A O 1
ATOM 1504 N N . ILE A 1 206 ? -2.761 4.754 9.886 1.00 98.88 206 ILE A N 1
ATOM 1505 C CA . ILE A 1 206 ? -3.908 4.209 10.603 1.00 98.88 206 ILE A CA 1
ATOM 1506 C C . ILE A 1 206 ? -4.560 5.361 11.366 1.00 98.88 206 ILE A C 1
ATOM 1508 O O . ILE A 1 206 ? -4.056 5.795 12.401 1.00 98.88 206 ILE A O 1
ATOM 1512 N N . ALA A 1 207 ? -5.642 5.898 10.808 1.00 98.88 207 ALA A N 1
ATOM 1513 C CA . ALA A 1 207 ? -6.389 7.003 11.396 1.00 98.88 207 ALA A CA 1
ATOM 1514 C C . ALA A 1 207 ? -7.319 6.504 12.502 1.00 98.88 207 ALA A C 1
ATOM 1516 O O . ALA A 1 207 ? -7.910 5.436 12.356 1.00 98.88 207 ALA A O 1
ATOM 1517 N N . TYR A 1 208 ? -7.486 7.307 13.553 1.00 98.88 208 TYR A N 1
ATOM 1518 C CA . TYR A 1 208 ? -8.480 7.106 14.616 1.00 98.88 208 TYR A CA 1
ATOM 1519 C C . TYR A 1 208 ? -9.457 8.280 14.759 1.00 98.88 208 TYR A C 1
ATOM 1521 O O . TYR A 1 208 ? -10.470 8.163 15.450 1.00 98.88 208 TYR A O 1
ATOM 1529 N N . SER A 1 209 ? -9.193 9.410 14.096 1.00 98.81 209 SER A N 1
ATOM 1530 C CA . SER A 1 209 ? -10.136 10.525 14.007 1.00 98.81 209 SER A CA 1
ATOM 1531 C C . SER A 1 209 ? -10.107 11.208 12.641 1.00 98.81 209 SER A C 1
ATOM 1533 O O . SER A 1 209 ? -9.136 11.108 11.884 1.00 98.81 209 SER A O 1
ATOM 1535 N N . VAL A 1 210 ? -11.204 11.893 12.323 1.00 98.75 210 VAL A N 1
ATOM 1536 C CA . VAL A 1 210 ? -11.367 12.750 11.149 1.00 98.75 210 VAL A CA 1
ATOM 1537 C C . VAL A 1 210 ? -12.050 14.048 11.575 1.00 98.75 210 VAL A C 1
ATOM 1539 O O . VAL A 1 210 ? -13.033 14.026 12.307 1.00 98.75 210 VAL A O 1
ATOM 1542 N N . ASN A 1 211 ? -11.509 15.191 11.155 1.00 98.44 211 ASN A N 1
ATOM 1543 C CA . ASN A 1 211 ? -12.008 16.529 11.491 1.00 98.44 211 ASN A CA 1
ATOM 1544 C C . ASN A 1 211 ? -12.184 16.768 13.005 1.00 98.44 211 ASN A C 1
ATOM 1546 O O . ASN A 1 211 ? -13.091 17.474 13.431 1.00 98.44 211 ASN A O 1
ATOM 1550 N N . GLY A 1 212 ? -11.303 16.179 13.820 1.00 98.00 212 GLY A N 1
ATOM 1551 C CA . GLY A 1 212 ? -11.329 16.307 15.281 1.00 98.00 212 GLY A CA 1
ATOM 1552 C C . GLY A 1 212 ? -12.257 15.326 16.006 1.00 98.00 212 GLY A C 1
ATOM 1553 O O . GLY A 1 212 ? -12.200 15.258 17.230 1.00 98.00 212 GLY A O 1
ATOM 1554 N N . GLU A 1 213 ? -13.041 14.522 15.286 1.00 98.56 213 GLU A N 1
ATOM 1555 C CA . GLU A 1 213 ? -13.977 13.546 15.857 1.00 98.56 213 GLU A CA 1
ATOM 1556 C C . GLU A 1 213 ? -13.517 12.106 15.613 1.00 98.56 213 GLU A C 1
ATOM 1558 O O . GLU A 1 213 ? -12.874 11.807 14.606 1.00 98.56 213 GLU A O 1
ATOM 1563 N N . LEU A 1 214 ? -13.848 11.186 16.525 1.00 98.50 214 LEU A N 1
ATOM 1564 C CA . LEU A 1 214 ? -13.596 9.760 16.305 1.00 98.50 214 LEU A CA 1
ATOM 1565 C C . LEU A 1 214 ? -14.346 9.258 15.061 1.00 98.50 214 LEU A C 1
ATOM 1567 O O . LEU A 1 214 ? -15.376 9.790 14.662 1.00 98.50 214 LEU A O 1
ATOM 1571 N N . LEU A 1 215 ? -13.835 8.188 14.462 1.00 97.81 215 LEU A N 1
ATOM 1572 C CA . LEU A 1 215 ? -14.284 7.651 13.172 1.00 97.81 215 LEU A CA 1
ATOM 1573 C C . LEU A 1 215 ? -15.717 7.058 13.131 1.00 97.81 215 LEU A C 1
ATOM 1575 O O . LEU A 1 215 ? -16.181 6.688 12.042 1.00 97.81 215 LEU A O 1
ATOM 1579 N N . ASP A 1 216 ? -16.404 6.970 14.276 1.00 94.62 216 ASP A N 1
ATOM 1580 C CA . ASP A 1 216 ? -17.785 6.483 14.435 1.00 94.62 216 ASP A CA 1
ATOM 1581 C C . ASP A 1 216 ? -18.025 5.128 13.725 1.00 94.62 216 ASP A C 1
ATOM 1583 O O . ASP A 1 216 ? -17.350 4.138 14.019 1.00 94.62 216 ASP A O 1
ATOM 1587 N N . ARG A 1 217 ? -18.926 5.061 12.734 1.00 95.38 217 ARG A N 1
ATOM 1588 C CA . ARG A 1 217 ? -19.266 3.843 11.978 1.00 95.38 217 ARG A CA 1
ATOM 1589 C C . ARG A 1 217 ? -18.107 3.222 11.187 1.00 95.38 217 ARG A C 1
ATOM 1591 O O . ARG A 1 217 ? -18.261 2.132 10.635 1.00 95.38 217 ARG A O 1
ATOM 1598 N N . ASN A 1 218 ? -16.979 3.926 11.063 1.00 96.56 218 ASN A N 1
ATOM 1599 C CA . ASN A 1 218 ? -15.761 3.399 10.446 1.00 96.56 218 ASN A CA 1
ATOM 1600 C C . ASN A 1 218 ? -14.846 2.682 11.450 1.00 96.56 218 ASN A C 1
ATOM 1602 O O . ASN A 1 218 ? -13.747 2.284 11.063 1.00 96.56 218 ASN 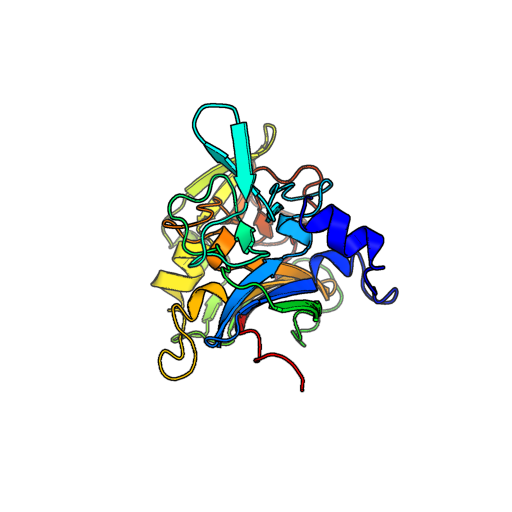A O 1
ATOM 1606 N N . GLY A 1 219 ? -15.291 2.500 12.693 1.00 95.56 219 GLY A N 1
ATOM 1607 C CA . GLY A 1 219 ? -14.579 1.764 13.729 1.00 95.56 219 GLY A CA 1
ATOM 1608 C C . GLY A 1 219 ? -13.528 2.612 14.421 1.00 95.56 219 GLY A C 1
ATOM 1609 O O . GLY A 1 219 ? -13.368 3.782 14.102 1.00 95.56 219 GLY A O 1
ATOM 1610 N N . MET A 1 220 ? -12.799 2.042 15.380 1.00 98.00 220 MET A N 1
ATOM 1611 C CA . MET A 1 220 ? -11.797 2.828 16.111 1.00 98.00 220 MET A CA 1
ATOM 1612 C C . MET A 1 220 ? -10.560 3.174 15.265 1.00 98.00 220 MET A C 1
ATOM 1614 O O . MET A 1 220 ? -9.864 4.141 15.563 1.00 98.00 220 MET A O 1
ATOM 1618 N N . ALA A 1 221 ? -10.310 2.403 14.201 1.00 98.81 221 ALA A N 1
ATOM 1619 C CA . ALA A 1 221 ? -9.191 2.585 13.288 1.00 98.81 221 ALA A CA 1
ATOM 1620 C C . ALA A 1 221 ? -9.597 2.329 11.831 1.00 98.81 221 ALA A C 1
ATOM 1622 O O . ALA A 1 221 ? -10.337 1.383 11.530 1.00 98.81 221 ALA A O 1
ATOM 1623 N N . ARG A 1 222 ? -9.038 3.124 10.909 1.00 98.75 222 ARG A N 1
ATOM 1624 C CA . ARG A 1 222 ? -9.072 2.847 9.465 1.00 98.75 222 ARG A CA 1
ATOM 1625 C C . ARG A 1 222 ? -7.716 3.074 8.807 1.00 98.75 222 ARG A C 1
ATOM 1627 O O . ARG A 1 222 ? -7.004 4.010 9.164 1.00 98.75 222 ARG A O 1
ATOM 1634 N N . LEU A 1 223 ? -7.403 2.283 7.783 1.00 98.88 223 LEU A N 1
ATOM 1635 C CA . LEU A 1 223 ? -6.320 2.625 6.859 1.00 98.88 223 LEU A CA 1
ATOM 1636 C C . LEU A 1 223 ? -6.729 3.855 6.035 1.00 98.88 223 LEU A C 1
ATOM 1638 O O . LEU A 1 223 ? -7.842 3.909 5.512 1.00 98.88 223 LEU A O 1
ATOM 1642 N N . VAL A 1 224 ? -5.822 4.816 5.893 1.00 98.81 224 VAL A N 1
ATOM 1643 C CA . VAL A 1 224 ? -5.955 5.994 5.028 1.00 98.81 224 VAL A CA 1
ATOM 1644 C C . VAL A 1 224 ? -4.724 6.070 4.129 1.00 98.81 224 VAL A C 1
ATOM 1646 O O . VAL A 1 224 ? -3.593 6.002 4.613 1.00 98.81 224 VAL A O 1
ATOM 1649 N N . MET A 1 225 ? -4.953 6.228 2.823 1.00 98.31 225 MET A N 1
ATOM 1650 C CA . MET A 1 225 ? -3.918 6.349 1.788 1.00 98.31 225 MET A CA 1
ATOM 1651 C C . MET A 1 225 ? -4.003 7.732 1.123 1.00 98.31 225 MET A C 1
ATOM 1653 O O . MET A 1 225 ? -4.689 7.882 0.110 1.00 98.31 225 MET A O 1
ATOM 1657 N N . PRO A 1 226 ? -3.358 8.778 1.672 1.00 97.75 226 PRO A N 1
ATOM 1658 C CA . PRO A 1 226 ? -3.422 10.107 1.075 1.00 97.75 226 PRO A 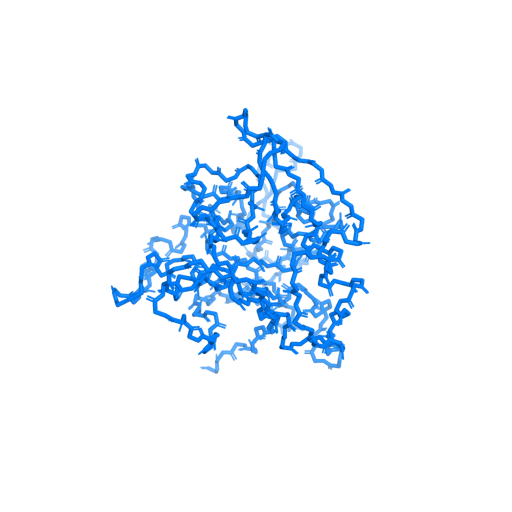CA 1
ATOM 1659 C C . PRO A 1 226 ? -2.939 10.112 -0.384 1.00 97.75 226 PRO A C 1
ATOM 1661 O O . PRO A 1 226 ? -1.911 9.520 -0.729 1.00 97.75 226 PRO A O 1
ATOM 1664 N N . GLY A 1 227 ? -3.695 10.801 -1.239 1.00 95.69 227 GLY A N 1
ATOM 1665 C CA . GLY A 1 227 ? -3.438 10.888 -2.677 1.00 95.69 227 GLY A CA 1
ATOM 1666 C C . GLY A 1 227 ? -4.053 9.769 -3.523 1.00 95.69 227 GLY A C 1
ATOM 1667 O O . GLY A 1 227 ? -3.858 9.787 -4.735 1.00 95.69 227 GLY A O 1
ATOM 1668 N N . ASP A 1 228 ? -4.790 8.821 -2.936 1.00 97.31 228 ASP A N 1
ATOM 1669 C CA . ASP A 1 228 ? -5.623 7.898 -3.715 1.00 97.31 228 ASP A CA 1
ATOM 1670 C C . ASP A 1 228 ? -6.798 8.631 -4.376 1.00 97.31 228 ASP A C 1
ATOM 1672 O O . ASP A 1 228 ? -7.501 9.407 -3.732 1.00 97.31 228 ASP A O 1
ATOM 1676 N N . VAL A 1 229 ? -7.068 8.327 -5.648 1.00 96.94 229 VAL A N 1
ATOM 1677 C CA . VAL A 1 229 ? -8.110 9.009 -6.436 1.00 96.94 229 VAL A CA 1
ATOM 1678 C C . VAL A 1 229 ? -9.522 8.679 -5.937 1.00 96.94 229 VAL A C 1
ATOM 1680 O O . VAL A 1 229 ? -10.331 9.582 -5.733 1.00 96.94 229 VAL A O 1
ATOM 1683 N N . ARG A 1 230 ? -9.842 7.394 -5.724 1.00 96.19 230 ARG A N 1
ATOM 1684 C CA . ARG A 1 230 ? -11.182 6.948 -5.279 1.00 96.19 230 ARG A CA 1
ATOM 1685 C C . ARG A 1 230 ? -11.242 6.450 -3.836 1.00 96.19 230 ARG A C 1
ATOM 1687 O O . ARG A 1 230 ? -12.242 5.854 -3.444 1.00 96.19 230 ARG A O 1
ATOM 1694 N N . ASN A 1 231 ? -10.180 6.640 -3.050 1.00 96.00 231 ASN A N 1
ATOM 1695 C CA . ASN A 1 231 ? -10.075 6.169 -1.660 1.00 96.00 231 ASN A CA 1
ATOM 1696 C C . ASN A 1 231 ? -10.384 4.666 -1.464 1.00 96.00 231 ASN A C 1
ATOM 1698 O O . ASN A 1 231 ? -10.713 4.239 -0.359 1.00 96.00 231 ASN A O 1
ATOM 1702 N N . GLY A 1 232 ? -10.284 3.833 -2.509 1.00 96.00 232 GLY A N 1
ATOM 1703 C CA . GLY A 1 232 ? -10.637 2.408 -2.426 1.00 96.00 232 GLY A CA 1
ATOM 1704 C C . GLY A 1 232 ? -9.752 1.619 -1.464 1.00 96.00 232 GLY A C 1
ATOM 1705 O O . GLY A 1 232 ? -10.177 0.600 -0.929 1.00 96.00 232 GLY A O 1
ATOM 1706 N N . ARG A 1 233 ? -8.544 2.115 -1.186 1.00 98.31 233 ARG A N 1
ATOM 1707 C CA . ARG A 1 233 ? -7.616 1.535 -0.211 1.00 98.31 233 ARG A CA 1
ATOM 1708 C C . ARG A 1 233 ? -7.893 1.951 1.235 1.00 98.31 233 ARG A C 1
ATOM 1710 O O . ARG A 1 233 ? -7.130 1.596 2.127 1.00 98.31 233 ARG A O 1
ATOM 1717 N N . PHE A 1 234 ? -8.967 2.700 1.490 1.00 98.31 234 PHE A N 1
ATOM 1718 C CA . PHE A 1 234 ? -9.293 3.177 2.830 1.00 98.31 234 PHE A CA 1
ATOM 1719 C C . PHE A 1 234 ? -10.111 2.118 3.564 1.00 98.31 234 PHE A C 1
ATOM 1721 O O . PHE A 1 234 ? -11.344 2.109 3.514 1.00 98.31 234 PHE A O 1
ATOM 1728 N N . VAL A 1 235 ? -9.420 1.208 4.243 1.00 98.69 235 VAL A N 1
ATOM 1729 C CA . VAL A 1 235 ? -10.040 0.077 4.940 1.00 98.69 235 VAL A CA 1
ATOM 1730 C C . VAL A 1 235 ? -10.616 0.540 6.278 1.00 98.69 235 VAL A C 1
ATOM 1732 O O . VAL A 1 235 ? -9.867 0.751 7.229 1.00 98.69 235 VAL A O 1
ATOM 1735 N N . SER A 1 236 ? -11.937 0.725 6.338 1.00 98.50 236 SER A N 1
ATOM 1736 C CA . SER A 1 236 ? -12.686 0.990 7.578 1.00 98.50 236 SER A CA 1
ATOM 1737 C C . SER A 1 236 ? -12.838 -0.261 8.439 1.00 98.50 236 SER A C 1
ATOM 1739 O O . SER A 1 236 ? -12.722 -1.380 7.942 1.00 98.50 236 SER A O 1
ATOM 1741 N N . ASN A 1 237 ? -13.175 -0.057 9.714 1.00 98.69 237 ASN A N 1
ATOM 1742 C CA . ASN A 1 237 ? -13.421 -1.105 10.700 1.00 98.69 237 ASN A CA 1
ATOM 1743 C C . ASN A 1 237 ? -12.280 -2.117 10.712 1.00 98.69 237 ASN A C 1
ATOM 1745 O O . ASN A 1 237 ? -12.508 -3.319 10.586 1.00 98.69 237 ASN A O 1
ATOM 1749 N N . LEU A 1 238 ? -11.049 -1.610 10.770 1.00 98.69 238 LEU A N 1
ATOM 1750 C CA . LEU A 1 238 ? -9.857 -2.430 10.645 1.00 98.69 238 LEU A CA 1
ATOM 1751 C C . LEU A 1 238 ? -9.866 -3.519 11.726 1.00 98.69 238 LEU A C 1
ATOM 1753 O O . LEU A 1 238 ? -10.084 -3.222 12.897 1.00 98.69 238 LEU A O 1
ATOM 1757 N N . VAL A 1 239 ? -9.641 -4.768 11.322 1.00 98.81 239 VAL A N 1
ATOM 1758 C CA . VAL A 1 239 ? -9.499 -5.914 12.239 1.00 98.81 239 VAL A CA 1
ATOM 1759 C C . VAL A 1 239 ? -8.076 -6.451 12.256 1.00 98.81 239 VAL A C 1
ATOM 1761 O O . VAL A 1 239 ? -7.642 -7.014 13.257 1.00 98.81 239 VAL A O 1
ATOM 1764 N N . GLY A 1 240 ? -7.303 -6.217 11.194 1.00 98.81 240 GLY A N 1
ATOM 1765 C CA . GLY A 1 240 ? -5.883 -6.515 11.239 1.00 98.81 240 GLY A CA 1
ATOM 1766 C C . GLY A 1 240 ? -5.066 -6.026 10.056 1.00 98.81 240 GLY A C 1
ATOM 1767 O O . GLY A 1 240 ? -5.594 -5.666 9.002 1.00 98.81 240 GLY A O 1
ATOM 1768 N N . ILE A 1 241 ? -3.755 -6.027 10.273 1.00 98.94 241 ILE A N 1
ATOM 1769 C CA . ILE A 1 241 ? -2.704 -5.748 9.306 1.00 98.94 241 ILE A CA 1
ATOM 1770 C C . ILE A 1 241 ? -1.704 -6.905 9.368 1.00 98.94 241 ILE A C 1
ATOM 1772 O O . ILE A 1 241 ? -1.030 -7.097 10.380 1.00 98.94 241 ILE A O 1
ATOM 1776 N N . GLU A 1 242 ? -1.591 -7.664 8.284 1.00 98.81 242 GLU A N 1
ATOM 1777 C CA . GLU A 1 242 ? -0.625 -8.762 8.167 1.00 98.81 242 GLU A CA 1
ATOM 1778 C C . GLU A 1 242 ? 0.565 -8.323 7.314 1.00 98.81 242 GLU A C 1
ATOM 1780 O O . GLU A 1 242 ? 0.387 -7.975 6.146 1.00 98.81 242 GLU A O 1
ATOM 1785 N N . VAL A 1 243 ? 1.779 -8.345 7.870 1.00 98.69 243 VAL A N 1
ATOM 1786 C CA . VAL A 1 243 ? 3.013 -8.125 7.100 1.00 98.69 243 VAL A CA 1
ATOM 1787 C C . VAL A 1 243 ? 3.451 -9.443 6.473 1.00 98.69 243 VAL A C 1
ATOM 1789 O O . VAL A 1 243 ? 3.596 -10.454 7.158 1.00 98.69 243 VAL A O 1
ATOM 1792 N N . MET A 1 244 ? 3.680 -9.440 5.168 1.00 97.38 244 MET A N 1
ATOM 1793 C CA . MET A 1 244 ? 3.989 -10.624 4.378 1.00 97.38 244 MET A CA 1
ATOM 1794 C C . MET A 1 244 ? 5.159 -10.346 3.432 1.00 97.38 244 MET A C 1
ATOM 1796 O O . MET A 1 244 ? 5.424 -9.205 3.050 1.00 97.38 244 MET A O 1
ATOM 1800 N N . GLN A 1 245 ? 5.850 -11.409 3.031 1.00 94.69 245 GLN A N 1
ATOM 1801 C CA . GLN A 1 245 ? 6.882 -11.369 2.001 1.00 94.69 245 GLN A CA 1
ATOM 1802 C C . GLN A 1 245 ? 6.390 -12.128 0.771 1.00 94.69 245 GLN A C 1
ATOM 1804 O O . GLN A 1 245 ? 5.799 -13.204 0.891 1.00 94.69 245 GLN A O 1
ATOM 1809 N N . ALA A 1 246 ? 6.612 -11.578 -0.421 1.00 93.75 246 ALA A N 1
ATOM 1810 C CA . ALA A 1 246 ? 6.340 -12.311 -1.645 1.00 93.75 246 ALA A CA 1
ATOM 1811 C C . ALA A 1 246 ? 7.313 -13.489 -1.752 1.00 93.75 246 ALA A C 1
ATOM 1813 O O . ALA A 1 246 ? 8.531 -13.308 -1.728 1.00 93.75 246 ALA A O 1
ATOM 1814 N N . ALA A 1 247 ? 6.769 -14.698 -1.896 1.00 88.25 247 ALA A N 1
ATOM 1815 C CA . ALA A 1 247 ? 7.571 -15.856 -2.264 1.00 88.25 247 ALA A CA 1
ATOM 1816 C C . ALA A 1 247 ? 8.294 -15.598 -3.598 1.00 88.25 247 ALA A C 1
ATOM 1818 O O . ALA A 1 247 ? 7.851 -14.773 -4.403 1.00 88.25 247 ALA A O 1
ATOM 1819 N N . GLY A 1 248 ? 9.385 -16.321 -3.854 1.00 82.94 248 GLY A N 1
ATOM 1820 C CA . GLY A 1 248 ? 10.088 -16.240 -5.134 1.00 82.94 248 GLY A CA 1
ATOM 1821 C C . GLY A 1 248 ? 9.201 -16.568 -6.345 1.00 82.94 248 GLY A C 1
ATOM 1822 O O . GLY A 1 248 ? 8.037 -16.959 -6.187 1.00 82.94 248 GLY A O 1
ATOM 1823 N N . PRO A 1 249 ? 9.720 -16.380 -7.567 1.00 75.62 249 PRO A N 1
ATOM 1824 C CA . PRO A 1 249 ? 8.990 -16.722 -8.778 1.00 75.62 249 PRO A CA 1
ATOM 1825 C C . PRO A 1 249 ? 8.573 -18.198 -8.769 1.00 75.62 249 PRO A C 1
ATOM 1827 O O . PRO A 1 249 ? 9.351 -19.050 -8.332 1.00 75.62 249 PRO A O 1
ATOM 1830 N N . THR A 1 250 ? 7.355 -18.513 -9.216 1.00 69.12 250 THR A N 1
ATOM 1831 C CA . THR A 1 250 ? 6.984 -19.919 -9.439 1.00 69.12 250 THR A CA 1
ATOM 1832 C C . THR A 1 250 ? 7.794 -20.468 -10.622 1.00 69.12 250 THR A C 1
ATOM 1834 O O . THR A 1 250 ? 8.009 -19.703 -11.571 1.00 69.12 250 THR A O 1
ATOM 1837 N N . PRO A 1 251 ? 8.283 -21.726 -10.556 1.00 57.62 251 PRO A N 1
ATOM 1838 C CA . PRO A 1 251 ? 9.029 -22.358 -11.645 1.00 57.62 251 PRO A CA 1
ATOM 1839 C C . PRO A 1 251 ? 8.303 -22.312 -12.989 1.00 57.62 251 PRO A C 1
ATOM 1841 O O . PRO A 1 251 ? 7.061 -22.470 -12.990 1.00 57.62 251 PRO A O 1
#

Secondary structure (DSSP, 8-state):
-BHHHHHHHT-----TTSTTGGGGEEEEEE-TT--EEEEEHHHH-TTTT----EEESEEEETTEEEEPPTTT-S-EEE-TT-SSGGG-BTT--EEEEEE--------SSS--SEEEEEESBSS-EEEEHHHHHTS-EEEEEETTEEEEEEEHHHIIIIII-B---TTTSSSGGGGEEEEEEETT--EEEEEHHHH-TTTT----EEEEEETTEE-GGG-S-EEE-TT-SS-TT---SEEEEEEEEPPPPP-